Protein AF-A0A353PSN9-F1 (afdb_monomer_lite)

Structure (mmCIF, N/CA/C/O backbone):
data_AF-A0A353PSN9-F1
#
_entry.id   AF-A0A353PSN9-F1
#
loop_
_atom_site.group_PDB
_atom_site.id
_atom_site.type_symbol
_atom_site.label_atom_id
_atom_site.label_alt_id
_atom_site.label_comp_id
_atom_site.label_asym_id
_atom_site.label_entity_id
_atom_site.label_seq_id
_atom_site.pdbx_PDB_ins_code
_atom_site.Cartn_x
_atom_site.Cartn_y
_atom_site.Cartn_z
_atom_site.occupancy
_atom_site.B_iso_or_equiv
_atom_site.auth_seq_id
_atom_site.auth_comp_id
_atom_site.auth_asym_id
_atom_site.auth_atom_id
_atom_site.pdbx_PDB_model_num
ATOM 1 N N . MET A 1 1 ? -36.585 -2.586 24.812 1.00 48.44 1 MET A N 1
ATOM 2 C CA . MET A 1 1 ? -35.370 -3.194 25.402 1.00 48.44 1 MET A CA 1
ATOM 3 C C . MET A 1 1 ? -34.912 -4.425 24.618 1.00 48.44 1 MET A C 1
ATOM 5 O O . MET A 1 1 ? -33.812 -4.364 24.097 1.00 48.44 1 MET A O 1
ATOM 9 N N . ALA A 1 2 ? -35.755 -5.444 24.384 1.00 45.31 2 ALA A N 1
ATOM 10 C CA . ALA A 1 2 ? -35.370 -6.666 23.646 1.00 45.31 2 ALA A CA 1
ATOM 11 C C . ALA A 1 2 ? -34.758 -6.447 22.238 1.00 45.31 2 ALA A C 1
ATOM 13 O O . ALA A 1 2 ? -33.812 -7.129 21.868 1.00 45.31 2 ALA A O 1
ATOM 14 N N . LYS A 1 3 ? -35.242 -5.459 21.467 1.00 52.41 3 LYS A N 1
ATOM 15 C CA . LYS A 1 3 ? -34.710 -5.145 20.124 1.00 52.41 3 LYS A CA 1
ATOM 16 C C . LYS A 1 3 ? -33.308 -4.505 20.146 1.00 52.41 3 LYS A C 1
ATOM 18 O O . LYS A 1 3 ? -32.575 -4.653 19.182 1.00 52.41 3 LYS A O 1
ATOM 23 N N . LYS A 1 4 ? -32.949 -3.805 21.234 1.00 57.91 4 LYS A N 1
ATOM 24 C CA . LYS A 1 4 ? -31.636 -3.150 21.410 1.00 57.91 4 LYS A CA 1
ATOM 25 C C . LYS A 1 4 ? -30.592 -4.141 21.944 1.00 57.91 4 LYS A C 1
ATOM 27 O O . LYS A 1 4 ? -29.459 -4.121 21.500 1.00 57.91 4 LYS A O 1
ATOM 32 N N . THR A 1 5 ? -31.010 -5.060 22.820 1.00 60.03 5 THR A N 1
ATOM 33 C CA . THR A 1 5 ? -30.196 -6.197 23.288 1.00 60.03 5 THR A CA 1
ATOM 34 C C . THR A 1 5 ? -29.735 -7.086 22.134 1.00 60.03 5 THR A C 1
ATOM 36 O O . THR A 1 5 ? -28.539 -7.285 21.973 1.00 60.03 5 THR A O 1
ATOM 39 N N . LYS A 1 6 ? -30.661 -7.496 21.254 1.00 62.34 6 LYS A N 1
ATOM 40 C CA . LYS A 1 6 ? -30.331 -8.326 20.085 1.00 62.34 6 LYS A CA 1
ATOM 41 C C . LYS A 1 6 ? -29.325 -7.658 19.132 1.00 62.34 6 LYS A C 1
ATOM 43 O O . LYS A 1 6 ? -28.542 -8.344 18.495 1.00 62.34 6 LYS A O 1
ATOM 48 N N . LYS A 1 7 ? -29.337 -6.321 19.071 1.00 79.75 7 LYS A N 1
ATOM 49 C CA . LYS A 1 7 ? -28.410 -5.532 18.254 1.00 79.75 7 LYS A CA 1
ATOM 50 C C . LYS A 1 7 ? -27.001 -5.452 18.865 1.00 79.75 7 LYS A C 1
ATOM 52 O O . LYS A 1 7 ? -26.028 -5.460 18.130 1.00 79.75 7 LYS A O 1
ATOM 57 N N . ILE A 1 8 ? -26.879 -5.394 20.196 1.00 85.81 8 ILE A N 1
ATOM 58 C CA . ILE A 1 8 ? -25.568 -5.398 20.873 1.00 85.81 8 ILE A CA 1
ATOM 59 C C . ILE A 1 8 ? -24.860 -6.739 20.654 1.00 85.81 8 ILE A C 1
ATOM 61 O O . ILE A 1 8 ? -23.687 -6.744 20.309 1.00 85.81 8 ILE A O 1
ATOM 65 N N . GLU A 1 9 ? -25.567 -7.858 20.824 1.00 85.75 9 GLU A N 1
ATOM 66 C CA . GLU A 1 9 ? -25.000 -9.201 20.620 1.00 85.75 9 GLU A CA 1
ATOM 67 C C . GLU A 1 9 ? -24.483 -9.401 19.188 1.00 85.75 9 GLU A C 1
ATOM 69 O O . GLU A 1 9 ? -23.388 -9.919 18.998 1.00 85.75 9 GLU A O 1
ATOM 74 N N . GLU A 1 10 ? -25.245 -8.938 18.193 1.00 86.00 10 GLU A N 1
ATOM 75 C CA . GLU A 1 10 ? -24.879 -8.998 16.773 1.00 86.00 10 GLU A CA 1
ATOM 76 C C . GLU A 1 10 ? -23.599 -8.200 16.483 1.00 86.00 10 GLU A C 1
ATOM 78 O O . GLU A 1 10 ? -22.640 -8.748 15.946 1.00 86.00 10 GLU A O 1
ATOM 83 N N . VAL A 1 11 ? -23.531 -6.943 16.937 1.00 88.00 11 VAL A N 1
ATOM 84 C CA . VAL A 1 11 ? -22.350 -6.084 16.734 1.00 88.00 11 VAL A CA 1
ATOM 85 C C . VAL A 1 11 ? -21.113 -6.641 17.448 1.00 88.00 11 VAL A C 1
ATOM 87 O O . VAL A 1 11 ? -20.008 -6.549 16.922 1.00 88.00 11 VAL A O 1
ATOM 90 N N . VAL A 1 12 ? -21.273 -7.227 18.639 1.00 90.62 12 VAL A N 1
ATOM 91 C CA . VAL A 1 12 ? -20.159 -7.849 19.376 1.00 90.62 12 VAL A CA 1
ATOM 92 C C . VAL A 1 12 ? -19.640 -9.092 18.661 1.00 90.62 12 VAL A C 1
ATOM 94 O O . VAL A 1 12 ? -18.429 -9.289 18.607 1.00 90.62 12 VAL A O 1
ATOM 97 N N . TYR A 1 13 ? -20.532 -9.918 18.111 1.00 86.69 13 TYR A N 1
ATOM 98 C CA . TYR A 1 13 ? -20.139 -11.101 17.350 1.00 86.69 13 TYR A CA 1
ATOM 99 C C . TYR A 1 13 ? -19.356 -10.717 16.092 1.00 86.69 13 TYR A C 1
ATOM 101 O O . TYR A 1 13 ? -18.271 -11.244 15.871 1.00 86.69 13 TYR A O 1
ATOM 109 N N . GLU A 1 14 ? -19.857 -9.745 15.326 1.00 85.50 14 GLU A N 1
ATOM 110 C CA . GLU A 1 14 ? -19.157 -9.213 14.152 1.00 85.50 14 GLU A CA 1
ATOM 111 C C . GLU A 1 14 ? -17.794 -8.617 14.526 1.00 85.50 14 GLU A C 1
ATOM 113 O O . GLU A 1 14 ? -16.796 -8.898 13.871 1.00 85.50 14 GLU A O 1
ATOM 118 N N . LEU A 1 15 ? -17.718 -7.843 15.614 1.00 88.38 15 LEU A N 1
ATOM 119 C CA . LEU A 1 15 ? -16.454 -7.286 16.098 1.00 88.38 15 LEU A CA 1
ATOM 120 C C . LEU A 1 15 ? -15.456 -8.384 16.500 1.00 88.38 15 LEU A C 1
ATOM 122 O O . LEU A 1 15 ? -14.265 -8.263 16.223 1.00 88.38 15 LEU A O 1
ATOM 126 N N . SER A 1 16 ? -15.931 -9.450 17.147 1.00 88.75 16 SER A N 1
ATOM 127 C CA . SER A 1 16 ? -15.098 -10.595 17.518 1.00 88.75 16 SER A CA 1
ATOM 128 C C . SER A 1 16 ? -14.589 -11.356 16.294 1.00 88.75 16 SER A C 1
ATOM 130 O O . SER A 1 16 ? -13.447 -11.808 16.303 1.00 88.75 16 SER A O 1
ATOM 132 N N . ASP A 1 17 ? -15.422 -11.511 15.265 1.00 83.62 17 ASP A N 1
ATOM 133 C CA . ASP A 1 17 ? -15.061 -12.191 14.020 1.00 83.62 17 ASP A CA 1
ATOM 134 C C . ASP A 1 17 ? -14.025 -11.390 13.221 1.00 83.62 17 ASP A C 1
ATOM 136 O O . ASP A 1 17 ? -13.017 -11.944 12.783 1.00 83.62 17 ASP A O 1
ATOM 140 N N . LEU A 1 18 ? -14.210 -10.069 13.126 1.00 83.94 18 LEU A N 1
ATOM 141 C CA . LEU A 1 18 ? -13.243 -9.168 12.499 1.00 83.94 18 LEU A CA 1
ATOM 142 C C . LEU A 1 18 ? -11.884 -9.206 13.206 1.00 83.94 18 LEU A C 1
ATOM 144 O O . LEU A 1 18 ? -10.853 -9.282 12.549 1.00 83.94 18 LEU A O 1
ATOM 148 N N . LEU A 1 19 ? -11.867 -9.200 14.544 1.00 88.94 19 LEU A N 1
ATOM 149 C CA . LEU A 1 19 ? -10.624 -9.303 15.315 1.00 88.94 19 LEU A CA 1
ATOM 150 C C . LEU A 1 19 ? -9.917 -10.650 15.129 1.00 88.94 19 LEU A C 1
ATOM 152 O O . LEU A 1 19 ? -8.690 -10.694 15.160 1.00 88.94 19 LEU A O 1
ATOM 156 N N . LEU A 1 20 ? -10.667 -11.740 14.948 1.00 83.62 20 LEU A N 1
ATOM 157 C CA . LEU A 1 20 ? -10.104 -13.077 14.754 1.00 83.62 20 LEU A CA 1
ATOM 158 C C . LEU A 1 20 ? -9.356 -13.207 13.419 1.00 83.62 20 LEU A C 1
ATOM 160 O O . LEU A 1 20 ? -8.370 -13.938 13.345 1.00 83.62 20 LEU A O 1
ATOM 164 N N . HIS A 1 21 ? -9.824 -12.500 12.391 1.00 83.69 21 HIS A N 1
ATOM 165 C CA . HIS A 1 21 ? -9.252 -12.508 11.043 1.00 83.69 21 HIS A CA 1
ATOM 166 C C . HIS A 1 21 ? -8.348 -11.298 10.766 1.00 83.69 21 HIS A C 1
ATOM 168 O O . HIS A 1 21 ? -7.914 -11.108 9.634 1.00 83.69 21 HIS A O 1
ATOM 174 N N . PHE A 1 22 ? -8.079 -10.473 11.779 1.00 81.62 22 PHE A N 1
ATOM 175 C CA . PHE A 1 22 ? -7.274 -9.271 11.626 1.00 81.62 22 PHE A CA 1
ATOM 176 C C . PHE A 1 22 ? -5.781 -9.593 11.541 1.00 81.62 22 PHE A C 1
ATOM 178 O O . PHE A 1 22 ? -5.190 -10.102 12.499 1.00 81.62 22 PHE A O 1
ATOM 185 N N . ASP A 1 23 ? -5.162 -9.194 10.433 1.00 74.12 23 ASP A N 1
ATOM 186 C CA . ASP A 1 23 ? -3.717 -9.249 10.244 1.00 74.12 23 ASP A CA 1
ATOM 187 C C . ASP A 1 23 ? -3.061 -7.896 10.558 1.00 74.12 23 ASP A C 1
ATOM 189 O O . ASP A 1 23 ? -3.559 -6.821 10.217 1.00 74.12 23 ASP A O 1
ATOM 193 N N . SER A 1 24 ? -1.895 -7.933 11.208 1.00 73.00 24 SER A N 1
ATOM 194 C CA . SER A 1 24 ? -1.154 -6.714 11.551 1.00 73.00 24 SER A CA 1
ATOM 195 C C . SER A 1 24 ? -0.801 -5.909 10.293 1.00 73.00 24 SER A C 1
ATOM 197 O O . SER A 1 24 ? -0.186 -6.424 9.359 1.00 73.00 24 SER A O 1
ATOM 199 N N . GLY A 1 25 ? -1.181 -4.628 10.289 1.00 60.12 25 GLY A N 1
ATOM 200 C CA . GLY A 1 25 ? -1.000 -3.724 9.151 1.00 60.12 25 GLY A CA 1
ATOM 201 C C . GLY A 1 25 ? -2.197 -3.638 8.196 1.00 60.12 25 GLY A C 1
ATOM 202 O O . GLY A 1 25 ? -2.153 -2.817 7.279 1.00 60.12 25 GLY A O 1
ATOM 203 N N . ASP A 1 26 ? -3.268 -4.409 8.414 1.00 71.81 26 ASP A N 1
ATOM 204 C CA . ASP A 1 26 ? -4.513 -4.308 7.645 1.00 71.81 26 ASP A CA 1
ATOM 205 C C . ASP A 1 26 ? -5.343 -3.083 8.071 1.00 71.81 26 ASP A C 1
ATOM 207 O O . ASP A 1 26 ? -6.173 -3.129 8.976 1.00 71.81 26 ASP A O 1
ATOM 211 N N . LEU A 1 27 ? -5.130 -1.942 7.416 1.00 67.75 27 LEU A N 1
ATOM 212 C CA . LEU A 1 27 ? -5.852 -0.708 7.744 1.00 67.75 27 LEU A CA 1
ATOM 213 C C . LEU A 1 27 ? -7.346 -0.763 7.420 1.00 67.75 27 LEU A C 1
ATOM 215 O O . LEU A 1 27 ? -8.117 -0.018 8.028 1.00 67.75 27 LEU A O 1
ATOM 219 N N . ILE A 1 28 ? -7.761 -1.604 6.473 1.00 56.69 28 ILE A N 1
ATOM 220 C CA . ILE A 1 28 ? -9.170 -1.703 6.086 1.00 56.69 28 ILE A CA 1
ATOM 221 C C . ILE A 1 28 ? -9.898 -2.566 7.111 1.00 56.69 28 ILE A C 1
ATOM 223 O O . ILE A 1 28 ? -10.885 -2.103 7.679 1.00 56.69 28 ILE A O 1
ATOM 227 N N . GLY A 1 29 ? -9.340 -3.726 7.470 1.00 67.75 29 GLY A N 1
ATOM 228 C CA . GLY A 1 29 ? -9.829 -4.513 8.601 1.00 67.75 29 GLY A CA 1
ATOM 229 C C . GLY A 1 29 ? -9.862 -3.691 9.891 1.00 67.75 29 GLY A C 1
ATOM 230 O O . GLY A 1 29 ? -10.850 -3.719 10.624 1.00 67.75 29 GLY A O 1
ATOM 231 N N . LEU A 1 30 ? -8.851 -2.846 10.134 1.00 75.25 30 LEU A N 1
ATOM 232 C CA . LEU A 1 30 ? -8.848 -1.935 11.284 1.00 75.25 30 LEU A CA 1
ATOM 233 C C . LEU A 1 30 ? -9.963 -0.878 11.205 1.00 75.25 30 LEU A C 1
ATOM 235 O O . LEU A 1 30 ? -10.517 -0.476 12.231 1.00 75.25 30 LEU A O 1
ATOM 239 N N . THR A 1 31 ? -10.316 -0.439 9.995 1.00 65.44 31 THR A N 1
ATOM 240 C CA . THR A 1 31 ? -11.428 0.489 9.741 1.00 65.44 31 THR A CA 1
ATOM 241 C C . THR A 1 31 ? -12.769 -0.180 10.007 1.00 65.44 31 THR A C 1
ATOM 243 O O . THR A 1 31 ? -13.591 0.401 10.715 1.00 65.44 31 THR A O 1
ATOM 246 N N . ASP A 1 32 ? -12.971 -1.416 9.558 1.00 72.62 32 ASP A N 1
ATOM 247 C CA . ASP A 1 32 ? -14.187 -2.183 9.840 1.00 72.62 32 ASP A CA 1
ATOM 248 C C . ASP A 1 32 ? -14.347 -2.447 11.343 1.00 72.62 32 ASP A C 1
ATOM 250 O O . ASP A 1 32 ? -15.413 -2.203 11.922 1.00 72.62 32 ASP A O 1
ATOM 254 N N . ILE A 1 33 ? -13.256 -2.839 12.009 1.00 81.81 33 ILE A N 1
ATOM 255 C CA . ILE A 1 33 ? -13.192 -2.990 13.468 1.00 81.81 33 ILE A CA 1
ATOM 256 C C . ILE A 1 33 ? -13.545 -1.662 14.156 1.00 81.81 33 ILE A C 1
ATOM 258 O O . ILE A 1 33 ? -14.331 -1.646 15.107 1.00 81.81 33 ILE A O 1
ATOM 262 N N . SER A 1 34 ? -13.018 -0.535 13.668 1.00 80.62 34 SER A N 1
ATOM 263 C CA . SER A 1 34 ? -13.313 0.804 14.193 1.00 80.62 34 SER A CA 1
ATOM 264 C C . SER A 1 34 ? -14.788 1.171 14.051 1.00 80.62 34 SER A C 1
ATOM 266 O O . SER A 1 34 ? -15.417 1.588 15.027 1.00 80.62 34 SER A O 1
ATOM 268 N N . VAL A 1 35 ? -15.377 0.955 12.871 1.00 78.19 35 VAL A N 1
ATOM 269 C CA . VAL A 1 35 ? -16.801 1.208 12.612 1.00 78.19 35 VAL A CA 1
ATOM 270 C C . VAL A 1 35 ? -17.667 0.391 13.568 1.00 78.19 35 VAL A C 1
ATOM 272 O O . VAL A 1 35 ? -18.573 0.942 14.201 1.00 78.19 35 VAL A O 1
ATOM 275 N N . LYS A 1 36 ? -17.364 -0.901 13.742 1.00 86.38 36 LYS A N 1
ATOM 276 C CA . LYS A 1 36 ? -18.116 -1.778 14.649 1.00 86.38 36 LYS A CA 1
ATOM 277 C C . LYS A 1 36 ? -17.934 -1.406 16.114 1.00 86.38 36 LYS A C 1
ATOM 279 O O . LYS A 1 36 ? -18.916 -1.370 16.856 1.00 86.38 36 LYS A O 1
ATOM 284 N N . ALA A 1 37 ? -16.730 -1.034 16.537 1.00 86.44 37 ALA A N 1
ATOM 285 C CA . ALA A 1 37 ? -16.487 -0.553 17.894 1.00 86.44 37 ALA A CA 1
ATOM 286 C C . ALA A 1 37 ? -17.221 0.772 18.187 1.00 86.44 37 ALA A C 1
ATOM 288 O O . ALA A 1 37 ? -17.781 0.950 19.275 1.00 86.44 37 ALA A O 1
ATOM 289 N N . GLN A 1 38 ? -17.283 1.690 17.217 1.00 80.75 38 GLN A N 1
ATOM 290 C CA . GLN A 1 38 ? -18.054 2.932 17.329 1.00 80.75 38 GLN A CA 1
ATOM 291 C C . GLN A 1 38 ? -19.565 2.670 17.378 1.00 80.75 38 GLN A C 1
ATOM 293 O O . GLN A 1 38 ? -20.269 3.278 18.194 1.00 80.75 38 GLN A O 1
ATOM 298 N N . GLU A 1 39 ? -20.070 1.749 16.551 1.00 84.62 39 GLU A N 1
ATOM 299 C CA . GLU A 1 39 ? -21.467 1.310 16.602 1.00 84.62 39 GLU A CA 1
ATOM 300 C C . GLU A 1 39 ? -21.803 0.712 17.976 1.00 84.62 39 GLU A C 1
ATOM 302 O O . GLU A 1 39 ? -22.783 1.125 18.606 1.00 84.62 39 GLU A O 1
ATOM 307 N N . LEU A 1 40 ? -20.950 -0.182 18.484 1.00 87.44 40 LEU A N 1
ATOM 308 C CA . LEU A 1 40 ? -21.104 -0.796 19.800 1.00 87.44 40 LEU A CA 1
ATOM 309 C C . LEU A 1 40 ? -21.166 0.260 20.909 1.00 87.44 40 LEU A C 1
ATOM 311 O O . LEU A 1 40 ? -22.055 0.223 21.764 1.00 87.44 40 LEU A O 1
ATOM 315 N N . SER A 1 41 ? -20.257 1.236 20.867 1.00 84.44 41 SER A N 1
ATOM 316 C CA . SER A 1 41 ? -20.193 2.332 21.836 1.00 84.44 41 SER A CA 1
ATOM 317 C C . SER A 1 41 ? -21.485 3.144 21.895 1.00 84.44 41 SER A C 1
ATOM 319 O O . SER A 1 41 ? -22.012 3.398 22.986 1.00 84.44 41 SER A O 1
ATOM 321 N N . LYS A 1 42 ? -22.056 3.462 20.729 1.00 82.75 42 LYS A N 1
ATOM 322 C CA . LYS A 1 42 ? -23.329 4.180 20.603 1.00 82.75 42 LYS A CA 1
ATOM 323 C C . LYS A 1 42 ? -24.509 3.374 21.148 1.00 82.75 42 LYS A C 1
ATOM 325 O O . LYS A 1 42 ? -25.378 3.911 21.836 1.00 82.75 42 LYS A O 1
ATOM 330 N N . GLU A 1 43 ? -24.555 2.070 20.887 1.00 83.75 43 GLU A N 1
ATOM 331 C CA . GLU A 1 43 ? -25.624 1.212 21.416 1.00 83.75 43 GLU A CA 1
ATOM 332 C C . GLU A 1 43 ? -25.563 1.076 22.947 1.00 83.75 43 GLU A C 1
ATOM 334 O O . GLU A 1 43 ? -26.603 0.932 23.606 1.00 83.75 43 GLU A O 1
ATOM 339 N N . CYS A 1 44 ? -24.366 1.216 23.522 1.00 81.81 44 CYS A N 1
ATOM 340 C CA . CYS A 1 44 ? -24.112 1.157 24.961 1.00 81.81 44 CYS A CA 1
ATOM 341 C C . CYS A 1 44 ? -24.427 2.447 25.728 1.00 81.81 44 CYS A C 1
ATOM 343 O O . CYS A 1 44 ? -24.345 2.447 26.961 1.00 81.81 44 CYS A O 1
ATOM 345 N N . GLU A 1 45 ? -24.826 3.527 25.048 1.00 73.00 45 GLU A N 1
ATOM 346 C CA . GLU A 1 45 ? -25.236 4.774 25.698 1.00 73.00 45 GLU A CA 1
ATOM 347 C C . GLU A 1 45 ? -26.308 4.505 26.773 1.00 73.00 45 GLU A C 1
ATOM 349 O O . GLU A 1 45 ? -27.398 3.989 26.499 1.00 73.00 45 GLU A O 1
ATOM 354 N N . GLY A 1 46 ? -25.969 4.830 28.026 1.00 71.25 46 GLY A N 1
ATOM 355 C CA . GLY A 1 46 ? -26.820 4.614 29.202 1.00 71.25 46 GLY A CA 1
ATOM 356 C C . GLY A 1 46 ? -26.452 3.414 30.085 1.00 71.25 46 GLY A C 1
ATOM 357 O O . GLY A 1 46 ? -27.026 3.286 31.164 1.00 71.25 46 GLY A O 1
ATOM 358 N N . LYS A 1 47 ? -25.485 2.569 29.696 1.00 81.12 47 LYS A N 1
ATOM 359 C CA . LYS A 1 47 ? -24.948 1.474 30.528 1.00 81.12 47 LYS A CA 1
ATOM 360 C C . LYS A 1 47 ? -23.461 1.734 30.865 1.00 81.12 47 LYS A C 1
ATOM 362 O O . LYS A 1 47 ? -22.600 1.379 30.062 1.00 81.12 47 LYS A O 1
ATOM 367 N N . PRO A 1 48 ? -23.126 2.325 32.032 1.00 77.38 48 PRO A N 1
ATOM 368 C CA . PRO A 1 48 ? -21.794 2.890 32.299 1.00 77.38 48 PRO A CA 1
ATOM 369 C C . PRO A 1 48 ? -20.614 1.928 32.110 1.00 77.38 48 PRO A C 1
ATOM 371 O O . PRO A 1 48 ? -19.630 2.294 31.477 1.00 77.38 48 PRO A O 1
ATOM 374 N N . ILE A 1 49 ? -20.724 0.694 32.618 1.00 80.19 49 ILE A N 1
ATOM 375 C CA . ILE A 1 49 ? -19.628 -0.288 32.585 1.00 80.19 49 ILE A CA 1
ATOM 376 C C . ILE A 1 49 ? -19.299 -0.683 31.143 1.00 80.19 49 ILE A C 1
ATOM 378 O O . ILE A 1 49 ? -18.170 -0.500 30.698 1.00 80.19 49 ILE A O 1
ATOM 382 N N . ILE A 1 50 ? -20.285 -1.175 30.391 1.00 85.56 50 ILE A N 1
ATOM 383 C CA . ILE A 1 50 ? -20.047 -1.640 29.019 1.00 85.56 50 ILE A CA 1
ATOM 384 C C . ILE A 1 50 ? -19.772 -0.486 28.050 1.00 85.56 50 ILE A C 1
ATOM 386 O O . ILE A 1 50 ? -18.995 -0.653 27.117 1.00 85.56 50 ILE A O 1
ATOM 390 N N . HIS A 1 51 ? -20.322 0.707 28.309 1.00 83.94 51 HIS A N 1
ATOM 391 C CA . HIS A 1 51 ? -19.988 1.898 27.535 1.00 83.94 51 HIS A CA 1
ATOM 392 C C . HIS A 1 51 ? -18.510 2.269 27.709 1.00 83.94 51 HIS A C 1
ATOM 394 O O . HIS A 1 51 ? -17.811 2.489 26.724 1.00 83.94 51 HIS A O 1
ATOM 400 N N . CYS A 1 52 ? -17.994 2.229 28.940 1.00 80.88 52 CYS A N 1
ATOM 401 C CA . CYS A 1 52 ? -16.578 2.473 29.200 1.00 80.88 52 CYS A CA 1
ATOM 402 C C . CYS A 1 52 ? -15.668 1.455 28.488 1.00 80.88 52 CYS A C 1
ATOM 404 O O . CYS A 1 52 ? -14.668 1.845 27.884 1.00 80.88 52 CYS A O 1
ATOM 406 N N . ILE A 1 53 ? -16.039 0.169 28.490 1.00 85.56 53 ILE A N 1
ATOM 407 C CA . ILE A 1 53 ? -15.295 -0.873 27.763 1.00 85.56 53 ILE A CA 1
ATOM 408 C C . ILE A 1 53 ? -15.306 -0.588 26.259 1.00 85.56 53 ILE A C 1
ATOM 410 O O . ILE A 1 53 ? -14.245 -0.526 25.646 1.00 85.56 53 ILE A O 1
ATOM 414 N N . SER A 1 54 ? -16.483 -0.335 25.676 1.00 89.00 54 SER A N 1
ATOM 415 C CA . SER A 1 54 ? -16.613 -0.048 24.241 1.00 89.00 54 SER A CA 1
ATOM 416 C C . SER A 1 54 ? -15.838 1.197 23.806 1.00 89.00 54 SER A C 1
ATOM 418 O O . SER A 1 54 ? -15.199 1.191 22.762 1.00 89.00 54 SER A O 1
ATOM 420 N N . GLN A 1 55 ? -15.809 2.250 24.625 1.00 83.50 55 GLN A N 1
ATOM 421 C CA . GLN A 1 55 ? -15.008 3.430 24.321 1.00 83.50 55 GLN A CA 1
ATOM 422 C C . GLN A 1 55 ? -13.506 3.171 24.465 1.00 83.50 55 GLN A C 1
ATOM 424 O O . GLN A 1 55 ? -12.714 3.710 23.699 1.00 83.50 55 GLN A O 1
ATOM 429 N N . SER A 1 56 ? -13.101 2.333 25.418 1.00 85.56 56 SER A N 1
ATOM 430 C CA . SER A 1 56 ? -11.697 1.936 25.554 1.00 85.56 56 SER A CA 1
ATOM 431 C C . SER A 1 56 ? -11.238 1.082 24.371 1.00 85.56 56 SER A C 1
ATOM 433 O O . SER A 1 56 ? -10.108 1.244 23.924 1.00 85.56 56 SER A O 1
ATOM 435 N N . LEU A 1 57 ? -12.119 0.235 23.822 1.00 89.12 57 LEU A N 1
ATOM 436 C CA . LEU A 1 57 ? -11.875 -0.472 22.561 1.00 89.12 57 LEU A CA 1
ATOM 437 C C . LEU A 1 57 ? -11.668 0.515 21.408 1.00 89.12 57 LEU A C 1
ATOM 439 O O . LEU A 1 57 ? -10.671 0.405 20.706 1.00 89.12 57 LEU A O 1
ATOM 443 N N . VAL A 1 58 ? -12.545 1.515 21.259 1.00 84.19 58 VAL A N 1
ATOM 444 C CA . VAL A 1 58 ? -12.392 2.568 20.237 1.00 84.19 58 VAL A CA 1
ATOM 445 C C . VAL A 1 58 ? -11.034 3.270 20.362 1.00 84.19 58 VAL A C 1
ATOM 447 O O . VAL A 1 58 ? -10.303 3.363 19.382 1.00 84.19 58 VAL A O 1
ATOM 450 N N . LEU A 1 59 ? -10.636 3.671 21.573 1.00 81.94 59 LEU A N 1
ATOM 451 C CA . LEU A 1 59 ? -9.329 4.297 21.811 1.00 81.94 59 LEU A CA 1
ATOM 452 C C . LEU A 1 59 ? -8.147 3.368 21.494 1.00 81.94 59 LEU A C 1
ATOM 454 O O . LEU A 1 59 ? -7.110 3.827 21.020 1.00 81.94 59 LEU A O 1
ATOM 458 N N . LEU A 1 60 ? -8.266 2.073 21.791 1.00 85.00 60 LEU A N 1
ATOM 459 C CA . LEU A 1 60 ? -7.235 1.087 21.468 1.00 85.00 60 LEU A CA 1
ATOM 460 C C . LEU A 1 60 ? -7.066 0.942 19.951 1.00 85.00 60 LEU A C 1
ATOM 462 O O . LEU A 1 60 ? -5.939 0.922 19.468 1.00 85.00 60 LEU A O 1
ATOM 466 N N . ILE A 1 61 ? -8.175 0.892 19.214 1.00 84.62 61 ILE A N 1
ATOM 467 C CA . ILE A 1 61 ? -8.190 0.812 17.748 1.00 84.62 61 ILE A CA 1
ATOM 468 C C . ILE A 1 61 ? -7.574 2.076 17.137 1.00 84.62 61 ILE A C 1
ATOM 470 O O . ILE A 1 61 ? -6.737 1.998 16.245 1.00 84.62 61 ILE A O 1
ATOM 474 N N . GLU A 1 62 ? -7.909 3.253 17.665 1.00 77.50 62 GLU A N 1
ATOM 475 C CA . GLU A 1 62 ? -7.297 4.523 17.251 1.00 77.50 62 GLU A CA 1
ATOM 476 C C . GLU A 1 62 ? -5.786 4.569 17.492 1.00 77.50 62 GLU A C 1
ATOM 478 O O . GLU A 1 62 ? -5.046 5.163 16.707 1.00 77.50 62 GLU A O 1
ATOM 483 N N . LYS A 1 63 ? -5.308 3.955 18.578 1.00 78.81 63 LYS A N 1
ATOM 484 C CA . LYS A 1 63 ? -3.869 3.817 18.819 1.00 78.81 63 LYS A CA 1
ATOM 485 C C . LYS A 1 63 ? -3.215 2.902 17.794 1.00 78.81 63 LYS A C 1
ATOM 487 O O . LYS A 1 63 ? -2.154 3.270 17.302 1.00 78.81 63 LYS A O 1
ATOM 492 N N . GLU A 1 64 ? -3.865 1.801 17.427 1.00 83.56 64 GLU A N 1
ATOM 493 C CA . GLU A 1 64 ? -3.369 0.891 16.387 1.00 83.56 64 GLU A CA 1
ATOM 494 C C . GLU A 1 64 ? -3.253 1.588 15.019 1.00 83.56 64 GLU A C 1
ATOM 496 O O . GLU A 1 64 ? -2.283 1.384 14.292 1.00 83.56 64 GLU A O 1
ATOM 501 N N . PHE A 1 65 ? -4.169 2.513 14.696 1.00 71.44 65 PHE A N 1
ATOM 502 C CA . PHE A 1 65 ? -4.051 3.351 13.492 1.00 71.44 65 PHE A CA 1
ATOM 503 C C . PHE A 1 65 ? -2.790 4.224 13.495 1.00 71.44 65 PHE A C 1
ATOM 505 O O . PHE A 1 65 ? -2.235 4.543 12.434 1.00 71.44 65 PHE A O 1
ATOM 512 N N . LYS A 1 66 ? -2.338 4.652 14.677 1.00 68.44 66 LYS A N 1
ATOM 513 C CA . LYS A 1 66 ? -1.170 5.525 14.839 1.00 68.44 66 LYS A CA 1
ATOM 514 C C . LYS A 1 66 ? 0.116 4.709 14.822 1.00 68.44 66 LYS A C 1
ATOM 516 O O . LYS A 1 66 ? 0.997 5.011 14.012 1.00 68.44 66 LYS A O 1
ATOM 521 N N . GLU A 1 67 ? 0.179 3.665 15.637 1.00 70.19 67 GLU A N 1
ATOM 522 C CA . GLU A 1 67 ? 1.349 2.820 15.861 1.00 70.19 67 GLU A CA 1
ATOM 523 C C . GLU A 1 67 ? 0.922 1.354 15.869 1.00 70.19 67 GLU A C 1
ATOM 525 O O . GLU A 1 67 ? 0.064 0.973 16.661 1.00 70.19 67 GLU A O 1
ATOM 530 N N . SER A 1 68 ? 1.536 0.535 15.010 1.00 70.69 68 SER A N 1
ATOM 531 C CA . SER A 1 68 ? 1.228 -0.894 14.988 1.00 70.69 68 SER A CA 1
ATOM 532 C C . SER A 1 68 ? 1.694 -1.569 16.274 1.00 70.69 68 SER A C 1
ATOM 534 O O . SER A 1 68 ? 2.857 -1.437 16.668 1.00 70.69 68 SER A O 1
ATOM 536 N N . ASN A 1 69 ? 0.797 -2.311 16.913 1.00 74.69 69 ASN A N 1
ATOM 537 C CA . ASN A 1 69 ? 1.068 -3.049 18.132 1.00 74.69 69 ASN A CA 1
ATOM 538 C C . ASN A 1 69 ? 0.842 -4.546 17.902 1.00 74.69 69 ASN A C 1
ATOM 540 O O . ASN A 1 69 ? -0.278 -5.001 17.673 1.00 74.69 69 ASN A O 1
ATOM 544 N N . SER A 1 70 ? 1.903 -5.341 18.048 1.00 76.56 70 SER A N 1
ATOM 545 C CA . SER A 1 70 ? 1.838 -6.802 17.896 1.00 76.56 70 SER A CA 1
ATOM 546 C C . SER A 1 70 ? 0.878 -7.479 18.882 1.00 76.56 70 SER A C 1
ATOM 548 O O . SER A 1 70 ? 0.395 -8.577 18.620 1.00 76.56 70 SER A O 1
ATOM 550 N N . ASP A 1 71 ? 0.558 -6.820 19.997 1.00 83.25 71 ASP A N 1
ATOM 551 C CA . ASP A 1 71 ? -0.397 -7.296 20.994 1.00 83.25 71 ASP A CA 1
ATOM 552 C C . ASP A 1 71 ? -1.839 -6.805 20.760 1.00 83.25 71 ASP A C 1
ATOM 554 O O . ASP A 1 71 ? -2.724 -7.149 21.550 1.00 83.25 71 ASP A O 1
ATOM 558 N N . PHE A 1 72 ? -2.113 -6.019 19.711 1.00 88.00 72 PHE A N 1
ATOM 559 C CA . PHE A 1 72 ? -3.420 -5.393 19.477 1.00 88.00 72 PHE A CA 1
ATOM 560 C C . PHE A 1 72 ? -4.580 -6.385 19.535 1.00 88.00 72 PHE A C 1
ATOM 562 O O . PHE A 1 72 ? -5.471 -6.224 20.370 1.00 88.00 72 PHE A O 1
ATOM 569 N N . VAL A 1 73 ? -4.536 -7.444 18.718 1.00 88.25 73 VAL A N 1
ATOM 570 C CA . VAL A 1 73 ? -5.605 -8.455 18.642 1.00 88.25 73 VAL A CA 1
ATOM 571 C C . VAL A 1 73 ? -5.863 -9.071 20.011 1.00 88.25 73 VAL A C 1
ATOM 573 O O . VAL A 1 73 ? -7.010 -9.201 20.438 1.00 88.25 73 VAL A O 1
ATOM 576 N N . ARG A 1 74 ? -4.797 -9.388 20.753 1.00 88.38 74 ARG A N 1
ATOM 577 C CA . ARG A 1 74 ? -4.883 -9.967 22.097 1.00 88.38 74 ARG A CA 1
ATOM 578 C C . ARG A 1 74 ? -5.539 -9.000 23.085 1.00 88.38 74 ARG A C 1
ATOM 580 O O . ARG A 1 74 ? -6.416 -9.404 23.853 1.00 88.38 74 ARG A O 1
ATOM 587 N N . ILE A 1 75 ? -5.119 -7.733 23.090 1.00 88.88 75 ILE A N 1
ATOM 588 C CA . ILE A 1 75 ? -5.638 -6.706 24.008 1.00 88.88 75 ILE A CA 1
ATOM 589 C C . ILE A 1 75 ? -7.096 -6.368 23.669 1.00 88.88 75 ILE A C 1
ATOM 591 O O . ILE A 1 75 ? -7.916 -6.265 24.585 1.00 88.88 75 ILE A O 1
ATOM 595 N N . ALA A 1 76 ? -7.425 -6.234 22.383 1.00 92.06 76 ALA A N 1
ATOM 596 C CA . ALA A 1 76 ? -8.768 -5.944 21.896 1.00 92.06 76 ALA A CA 1
ATOM 597 C C . ALA A 1 76 ? -9.732 -7.102 22.187 1.00 92.06 76 ALA A C 1
ATOM 599 O O . ALA A 1 76 ? -10.785 -6.872 22.778 1.00 92.06 76 ALA A O 1
ATOM 600 N N . SER A 1 77 ? -9.332 -8.346 21.900 1.00 90.88 77 SER A N 1
ATOM 601 C CA . SER A 1 77 ? -10.127 -9.546 22.214 1.00 90.88 77 SER A CA 1
ATOM 602 C C . SER A 1 77 ? -10.407 -9.661 23.713 1.00 90.88 77 SER A C 1
ATOM 604 O O . SER A 1 77 ? -11.542 -9.892 24.115 1.00 90.88 77 SER A O 1
ATOM 606 N N . THR A 1 78 ? -9.413 -9.364 24.560 1.00 89.44 78 THR A N 1
ATOM 607 C CA . THR A 1 78 ? -9.610 -9.307 26.021 1.00 89.44 78 THR A CA 1
ATOM 608 C C . THR A 1 78 ? -10.678 -8.274 26.414 1.00 89.44 78 THR A C 1
ATOM 610 O O . THR A 1 78 ? -11.471 -8.502 27.328 1.00 89.44 78 THR A O 1
ATOM 613 N N . GLY A 1 79 ? -10.712 -7.124 25.734 1.00 90.88 79 GLY A N 1
ATOM 614 C CA . GLY A 1 79 ? -11.744 -6.109 25.939 1.00 90.88 79 GLY A CA 1
ATOM 615 C C . GLY A 1 79 ? -13.134 -6.571 25.511 1.00 90.88 79 GLY A C 1
ATOM 616 O O . GLY A 1 79 ? -14.106 -6.301 26.216 1.00 90.88 79 GLY A O 1
ATOM 617 N N . VAL A 1 80 ? -13.229 -7.296 24.394 1.00 91.69 80 VAL A N 1
ATOM 618 C CA . VAL A 1 80 ? -14.478 -7.910 23.918 1.00 91.69 80 VAL A CA 1
ATOM 619 C C . VAL A 1 80 ? -14.983 -8.963 24.908 1.00 91.69 80 VAL A C 1
ATOM 621 O O . VAL A 1 80 ? -16.154 -8.919 25.281 1.00 91.69 80 VAL A O 1
ATOM 624 N N . ASP A 1 81 ? -14.111 -9.822 25.440 1.00 85.38 81 ASP A N 1
ATOM 625 C CA . ASP A 1 81 ? -14.476 -10.799 26.475 1.00 85.38 81 ASP A CA 1
ATOM 626 C C . ASP A 1 81 ? -15.050 -10.110 27.722 1.00 85.38 81 ASP A C 1
ATOM 628 O O . ASP A 1 81 ? -16.113 -10.473 28.232 1.00 85.38 81 ASP A O 1
ATOM 632 N N . TYR A 1 82 ? -14.383 -9.053 28.198 1.00 89.19 82 TYR A N 1
ATOM 633 C CA . TYR A 1 82 ? -14.879 -8.258 29.321 1.00 89.19 82 TYR A CA 1
ATOM 634 C C . TYR A 1 82 ? -16.209 -7.574 29.026 1.00 89.19 82 TYR A C 1
ATOM 636 O O . TYR A 1 82 ? -17.052 -7.463 29.923 1.00 89.19 82 TYR A O 1
ATOM 644 N N . PHE A 1 83 ? -16.411 -7.120 27.790 1.00 91.56 83 PHE A N 1
ATOM 645 C CA . PHE A 1 83 ? -17.678 -6.557 27.355 1.00 91.56 83 PHE A CA 1
ATOM 646 C C . PHE A 1 83 ? -18.799 -7.598 27.447 1.00 91.56 83 PHE A C 1
ATOM 648 O O . PHE A 1 83 ? -19.841 -7.305 28.038 1.00 91.56 83 PHE A O 1
ATOM 655 N N . ILE A 1 84 ? -18.578 -8.802 26.906 1.00 86.31 84 ILE A N 1
ATOM 656 C CA . ILE A 1 84 ? -19.547 -9.906 26.917 1.00 86.31 84 ILE A CA 1
ATOM 657 C C . ILE A 1 84 ? -19.917 -10.256 28.358 1.00 86.31 84 ILE A C 1
ATOM 659 O O . ILE A 1 84 ? -21.091 -10.182 28.724 1.00 86.31 84 ILE A O 1
ATOM 663 N N . GLU A 1 85 ? -18.921 -10.524 29.211 1.00 85.00 85 GLU A N 1
ATOM 664 C CA . GLU A 1 85 ? -19.156 -10.878 30.615 1.00 85.00 85 GLU A CA 1
ATOM 665 C C . GLU A 1 85 ? -19.958 -9.801 31.367 1.00 85.00 85 GLU A C 1
ATOM 667 O O . GLU A 1 85 ? -20.841 -10.109 32.177 1.00 85.00 85 GLU A O 1
ATOM 672 N N . ALA A 1 86 ? -19.643 -8.523 31.131 1.00 85.50 86 ALA A N 1
ATOM 673 C CA . ALA A 1 86 ? -20.337 -7.409 31.764 1.00 85.50 86 ALA A CA 1
ATOM 674 C C . ALA A 1 86 ? -21.765 -7.236 31.223 1.00 85.50 86 ALA A C 1
ATOM 676 O O . ALA A 1 86 ? -22.681 -6.969 32.009 1.00 85.50 86 ALA A O 1
ATOM 677 N N . ASN A 1 87 ? -21.986 -7.407 29.915 1.00 88.19 87 ASN A N 1
ATOM 678 C CA . ASN A 1 87 ? -23.321 -7.304 29.329 1.00 88.19 87 ASN A CA 1
ATOM 679 C C . ASN A 1 87 ? -24.235 -8.441 29.812 1.00 88.19 87 ASN A C 1
ATOM 681 O O . ASN A 1 87 ? -25.355 -8.162 30.238 1.00 88.19 87 ASN A O 1
ATOM 685 N N . GLU A 1 88 ? -23.745 -9.684 29.860 1.00 85.88 88 GLU A N 1
ATOM 686 C CA . GLU A 1 88 ? -24.499 -10.834 30.382 1.00 85.88 88 GLU A CA 1
ATOM 687 C C . GLU A 1 88 ? -24.963 -10.615 31.829 1.00 85.88 88 GLU A C 1
ATOM 689 O O . GLU A 1 88 ? -26.109 -10.903 32.183 1.00 85.88 88 GLU A O 1
ATOM 694 N N . ALA A 1 89 ? -24.096 -10.069 32.686 1.00 82.12 89 ALA A N 1
ATOM 695 C CA . ALA A 1 89 ? -24.452 -9.783 34.073 1.00 82.12 89 ALA A CA 1
ATOM 696 C C . ALA A 1 89 ? -25.521 -8.687 34.194 1.00 82.12 89 ALA A C 1
ATOM 698 O O . ALA A 1 89 ? -26.457 -8.828 34.989 1.00 82.12 89 ALA A O 1
ATOM 699 N N . ILE A 1 90 ? -25.412 -7.624 33.385 1.00 82.12 90 ILE A N 1
ATOM 700 C CA . ILE A 1 90 ? -26.410 -6.546 33.313 1.00 82.12 90 ILE A CA 1
ATOM 701 C C . ILE A 1 90 ? -27.766 -7.108 32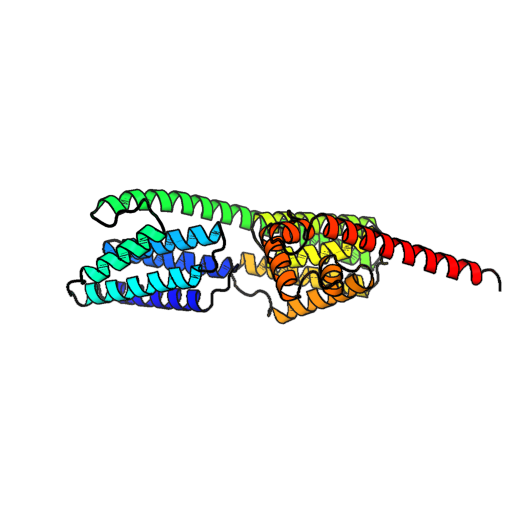.868 1.00 82.12 90 ILE A C 1
ATOM 703 O O . ILE A 1 90 ? -28.797 -6.773 33.456 1.00 82.12 90 ILE A O 1
ATOM 707 N N . GLU A 1 91 ? -27.784 -7.979 31.861 1.00 82.81 91 GLU A N 1
ATOM 708 C CA . GLU A 1 91 ? -29.013 -8.571 31.328 1.00 82.81 91 GLU A CA 1
ATOM 709 C C . GLU A 1 91 ? -29.650 -9.575 32.284 1.00 82.81 91 GLU A C 1
ATOM 711 O O . GLU A 1 91 ? -30.867 -9.558 32.488 1.00 82.81 91 GLU A O 1
ATOM 716 N N . ALA A 1 92 ? -28.826 -10.369 32.967 1.00 82.94 92 ALA A N 1
ATOM 717 C CA . ALA A 1 92 ? -29.265 -11.262 34.029 1.00 82.94 92 ALA A CA 1
ATOM 718 C C . ALA A 1 92 ? -29.683 -10.523 35.315 1.00 82.94 92 ALA A C 1
ATOM 720 O O . ALA A 1 92 ? -30.130 -11.174 36.262 1.00 82.94 92 ALA A O 1
ATOM 721 N N . LYS A 1 93 ? -29.532 -9.187 35.375 1.00 83.06 93 LYS A N 1
ATOM 722 C CA . LYS A 1 93 ? -29.731 -8.350 36.575 1.00 83.06 93 LYS A CA 1
ATOM 723 C C . LYS A 1 93 ? -28.962 -8.879 37.791 1.00 83.06 93 LYS A C 1
ATOM 725 O O . LYS A 1 93 ? -29.444 -8.806 38.922 1.00 83.06 93 LYS A O 1
ATOM 730 N N . LYS A 1 94 ? -27.784 -9.452 37.547 1.00 77.94 94 LYS A N 1
ATOM 731 C CA . LYS A 1 94 ? -26.896 -9.981 38.580 1.00 77.94 94 LYS A CA 1
ATOM 732 C C . LYS A 1 94 ? -25.909 -8.906 39.000 1.00 77.94 94 LYS A C 1
ATOM 734 O O . LYS A 1 94 ? -25.489 -8.073 38.200 1.00 77.94 94 LYS A O 1
ATOM 739 N N . GLU A 1 95 ? -25.515 -8.952 40.263 1.00 73.19 95 GLU A N 1
ATOM 740 C CA . GLU A 1 95 ? -24.436 -8.108 40.749 1.00 73.19 95 GLU A CA 1
ATOM 741 C C . GLU A 1 95 ? -23.117 -8.542 40.098 1.00 73.19 95 GLU A C 1
ATOM 743 O O . GLU A 1 95 ? -22.765 -9.725 40.098 1.00 73.19 95 GLU A O 1
ATOM 748 N N . PHE A 1 96 ? -22.406 -7.592 39.491 1.00 74.31 96 PHE A N 1
ATOM 749 C CA . PHE A 1 96 ? -21.128 -7.874 38.848 1.00 74.31 96 PHE A CA 1
ATOM 750 C C . PHE A 1 96 ? -20.022 -7.944 39.918 1.00 74.31 96 PHE A C 1
ATOM 752 O O . PHE A 1 96 ? -19.849 -6.960 40.643 1.00 74.31 96 PHE A O 1
ATOM 759 N N . PRO A 1 97 ? -19.274 -9.058 40.049 1.00 74.25 97 PRO A N 1
ATOM 760 C CA . PRO A 1 97 ? -18.297 -9.229 41.124 1.00 74.25 97 PRO A CA 1
ATOM 761 C C . PRO A 1 97 ? -17.196 -8.159 41.124 1.00 74.25 97 PRO A C 1
ATOM 763 O O . PRO A 1 97 ? -16.641 -7.831 40.074 1.00 74.25 97 PRO A O 1
ATOM 766 N N . ASP A 1 98 ? -16.803 -7.672 42.302 1.00 71.88 98 ASP A N 1
ATOM 767 C CA . ASP A 1 98 ? -15.823 -6.578 42.423 1.00 71.88 98 ASP A CA 1
ATOM 768 C C . ASP A 1 98 ? -14.439 -6.927 41.865 1.00 71.88 98 ASP A C 1
ATOM 770 O O . ASP A 1 98 ? -13.768 -6.082 41.274 1.00 71.88 98 ASP A O 1
ATOM 774 N N . TRP A 1 99 ? -14.022 -8.191 41.963 1.00 74.12 99 TRP A N 1
ATOM 775 C CA . TRP A 1 99 ? -12.766 -8.642 41.361 1.00 74.12 99 TRP A CA 1
ATOM 776 C C . TRP A 1 99 ? -12.801 -8.590 39.823 1.00 74.12 99 TRP A C 1
ATOM 778 O O . TRP A 1 99 ? -11.769 -8.337 39.203 1.00 74.12 99 TRP A O 1
ATOM 788 N N . LYS A 1 100 ? -13.977 -8.771 39.199 1.00 77.25 100 LYS A N 1
ATOM 789 C CA . LYS A 1 100 ? -14.149 -8.588 37.750 1.00 77.25 100 LYS A CA 1
ATOM 790 C C . LYS A 1 100 ? -14.136 -7.108 37.380 1.00 77.25 100 LYS A C 1
ATOM 792 O O . LYS A 1 100 ? -13.445 -6.738 36.437 1.00 77.25 100 LYS A O 1
ATOM 797 N N . LYS A 1 101 ? -14.811 -6.248 38.158 1.00 78.00 101 LYS A N 1
ATOM 798 C CA . LYS A 1 101 ? -14.732 -4.781 37.986 1.00 78.00 101 LYS A CA 1
ATOM 799 C C . LYS A 1 101 ? -13.283 -4.297 38.024 1.00 78.00 101 LYS A C 1
ATOM 801 O O . LYS A 1 101 ? -12.895 -3.486 37.193 1.00 78.00 101 LYS A O 1
ATOM 806 N N . LYS A 1 102 ? -12.478 -4.837 38.946 1.00 78.38 102 LYS A N 1
ATOM 807 C CA . LYS A 1 102 ? -11.051 -4.518 39.059 1.00 78.38 102 LYS A CA 1
ATOM 808 C C . LYS A 1 102 ? -10.262 -4.897 37.801 1.00 78.38 102 LYS A C 1
ATOM 810 O O . LYS A 1 102 ? -9.525 -4.065 37.299 1.00 78.38 102 LYS A O 1
ATOM 815 N N . ARG A 1 103 ? -10.466 -6.096 37.240 1.00 82.88 103 ARG A N 1
ATOM 816 C CA . ARG A 1 103 ? -9.803 -6.509 35.983 1.00 82.88 103 ARG A CA 1
ATOM 817 C C . ARG A 1 103 ? -10.139 -5.592 34.808 1.00 82.88 103 ARG A C 1
ATOM 819 O O . ARG A 1 103 ? -9.254 -5.258 34.027 1.00 82.88 103 ARG A O 1
ATOM 826 N N . ILE A 1 104 ? -11.401 -5.179 34.701 1.00 83.00 104 ILE A N 1
ATOM 827 C CA . ILE A 1 104 ? -11.840 -4.217 33.682 1.00 83.00 104 ILE A CA 1
ATOM 828 C C . ILE A 1 104 ? -11.165 -2.864 33.916 1.00 83.00 104 ILE A C 1
ATOM 830 O O . ILE A 1 104 ? -10.662 -2.262 32.972 1.00 83.00 104 ILE A O 1
ATOM 834 N N . ALA A 1 105 ? -11.099 -2.413 35.173 1.00 79.31 105 ALA A N 1
ATOM 835 C CA . ALA A 1 105 ? -10.417 -1.179 35.543 1.00 79.31 105 ALA A CA 1
ATOM 836 C C . ALA A 1 105 ? -8.931 -1.186 35.161 1.00 79.31 105 ALA A C 1
ATOM 838 O O . ALA A 1 105 ? -8.459 -0.238 34.535 1.00 79.31 105 ALA A O 1
ATOM 839 N N . ASP A 1 106 ? -8.226 -2.270 35.479 1.00 79.75 106 ASP A N 1
ATOM 840 C CA . ASP A 1 106 ? -6.810 -2.448 35.160 1.00 79.75 106 ASP A CA 1
ATOM 841 C C . ASP A 1 106 ? -6.582 -2.467 33.634 1.00 79.75 106 ASP A C 1
ATOM 843 O O . ASP A 1 106 ? -5.658 -1.829 33.128 1.00 79.75 106 ASP A O 1
ATOM 847 N N . TRP A 1 107 ? -7.461 -3.136 32.876 1.00 88.94 107 TRP A N 1
ATOM 848 C CA . TRP A 1 107 ? -7.390 -3.179 31.410 1.00 88.94 107 TRP A CA 1
ATOM 849 C C . TRP A 1 107 ? -7.631 -1.807 30.772 1.00 88.94 107 TRP A C 1
ATOM 851 O O . TRP A 1 107 ? -6.824 -1.364 29.956 1.00 88.94 107 TRP A O 1
ATOM 861 N N . VAL A 1 108 ? -8.664 -1.072 31.189 1.00 83.31 108 VAL A N 1
ATOM 862 C CA . VAL A 1 108 ? -8.913 0.286 30.676 1.00 83.31 108 VAL A CA 1
ATOM 863 C C . VAL A 1 108 ? -7.766 1.234 31.018 1.00 83.31 108 VAL A C 1
ATOM 865 O O . VAL A 1 108 ? -7.354 2.013 30.162 1.00 83.31 108 VAL A O 1
ATOM 868 N N . GLN A 1 109 ? -7.199 1.151 32.226 1.00 81.50 109 GLN A N 1
ATOM 869 C CA . GLN A 1 109 ? -6.038 1.966 32.605 1.00 81.50 109 GLN A CA 1
ATOM 870 C C . GLN A 1 109 ? -4.792 1.637 31.779 1.00 81.50 109 GLN A C 1
ATOM 872 O O . GLN A 1 109 ? -4.009 2.540 31.487 1.00 81.50 109 GLN A O 1
ATOM 877 N N . SER A 1 110 ? -4.620 0.377 31.362 1.00 81.75 110 SER A N 1
ATOM 878 C CA . SER A 1 110 ? -3.527 -0.006 30.460 1.00 81.75 110 SER A CA 1
ATOM 879 C C . SER A 1 110 ? -3.648 0.656 29.081 1.00 81.75 110 SER A C 1
ATOM 881 O O . SER A 1 110 ? -2.639 1.006 28.472 1.00 81.75 110 SER A O 1
ATOM 883 N N . ILE A 1 111 ? -4.879 0.901 28.618 1.00 81.94 111 ILE A N 1
ATOM 884 C CA . ILE A 1 111 ? -5.154 1.569 27.341 1.00 81.94 111 ILE A CA 1
ATOM 885 C C . ILE A 1 111 ? -5.084 3.082 27.506 1.00 81.94 111 ILE A C 1
ATOM 887 O O . ILE A 1 111 ? -4.476 3.764 26.684 1.00 81.94 111 ILE A O 1
ATOM 891 N N . ASN A 1 112 ? -5.676 3.633 28.560 1.00 70.94 112 ASN A N 1
ATOM 892 C CA . ASN A 1 112 ? -5.633 5.057 28.843 1.00 70.94 112 ASN A CA 1
ATOM 893 C C . ASN A 1 112 ? -5.416 5.317 30.345 1.00 70.94 112 ASN A C 1
ATOM 895 O O . ASN A 1 112 ? -6.380 5.326 31.116 1.00 70.94 112 ASN A O 1
ATOM 899 N N . PRO A 1 113 ? -4.175 5.645 30.755 1.00 67.06 113 PRO A N 1
ATOM 900 C CA . PRO A 1 113 ? -3.829 5.890 32.157 1.00 67.06 113 PRO A CA 1
ATOM 901 C C . PRO A 1 113 ? -4.590 7.056 32.805 1.00 67.06 113 PRO A C 1
ATOM 903 O O . PRO A 1 113 ? -4.624 7.175 34.028 1.00 67.06 113 PRO A O 1
ATOM 906 N N . THR A 1 114 ? -5.185 7.947 32.002 1.00 55.06 114 THR A N 1
ATOM 907 C CA . THR A 1 114 ? -5.934 9.112 32.502 1.00 55.06 114 THR A CA 1
ATOM 908 C C . THR A 1 114 ? -7.384 8.792 32.877 1.00 55.06 114 THR A C 1
ATOM 910 O O . THR A 1 114 ? -8.026 9.595 33.564 1.00 55.06 114 THR A O 1
ATOM 913 N N . ILE A 1 115 ? -7.897 7.617 32.489 1.00 58.88 115 ILE A N 1
ATOM 914 C CA . ILE A 1 115 ? -9.247 7.163 32.834 1.00 58.88 115 ILE A CA 1
ATOM 915 C C . ILE A 1 115 ? -9.203 6.456 34.191 1.00 58.88 115 ILE A C 1
ATOM 917 O O . ILE A 1 115 ? -8.701 5.343 34.332 1.00 58.88 115 ILE A O 1
ATOM 921 N N . LYS A 1 116 ? -9.781 7.092 35.213 1.00 54.16 116 LYS A N 1
ATOM 922 C CA . LYS A 1 116 ? -10.121 6.419 36.469 1.00 54.16 116 LYS A CA 1
ATOM 923 C C . LYS A 1 116 ? -11.535 5.876 36.323 1.00 54.16 116 LYS A C 1
ATOM 925 O O . LYS A 1 116 ? -12.481 6.654 36.335 1.00 54.16 116 LYS A O 1
ATOM 930 N N . ILE A 1 117 ? -11.693 4.561 36.175 1.00 52.75 117 ILE A N 1
ATOM 931 C CA . ILE A 1 117 ? -13.015 3.941 36.325 1.00 52.75 117 ILE A CA 1
ATOM 932 C C . ILE A 1 117 ? -13.379 4.030 37.799 1.00 52.75 117 ILE A C 1
ATOM 934 O O . ILE A 1 117 ? -12.968 3.172 38.568 1.00 52.75 117 ILE A O 1
ATOM 938 N N . CYS A 1 118 ? -14.071 5.103 38.167 1.00 46.72 118 CYS A N 1
ATOM 939 C CA . CYS A 1 118 ? -14.954 5.254 39.319 1.00 46.72 118 CYS A CA 1
ATOM 940 C C . CYS A 1 118 ? -15.715 6.575 39.100 1.00 46.72 118 CYS A C 1
ATOM 942 O O . CYS A 1 118 ? -15.102 7.639 39.108 1.00 46.72 118 CYS A O 1
ATOM 944 N N . ASP A 1 119 ? -17.029 6.459 38.910 1.00 41.47 119 ASP A N 1
ATOM 945 C CA . ASP A 1 119 ? -18.050 7.516 38.862 1.00 41.47 119 ASP A CA 1
ATOM 946 C C . ASP A 1 119 ? -18.138 8.410 37.605 1.00 41.47 119 ASP A C 1
ATOM 948 O O . ASP A 1 119 ? -17.249 8.449 36.756 1.00 41.47 119 ASP A O 1
ATOM 952 N N . ASP A 1 120 ? -19.315 9.032 37.451 1.00 43.78 120 ASP A N 1
ATOM 953 C CA . ASP A 1 120 ? -19.933 9.608 36.240 1.00 43.78 120 ASP A CA 1
ATOM 954 C C . ASP A 1 120 ? -19.070 10.572 35.383 1.00 43.78 120 ASP A C 1
ATOM 956 O O . ASP A 1 120 ? -19.423 10.850 34.233 1.00 43.78 120 ASP A O 1
ATOM 960 N N . ASP A 1 121 ? -17.905 10.999 35.875 1.00 41.00 121 ASP A N 1
ATOM 961 C CA . ASP A 1 121 ? -16.940 11.899 35.221 1.00 41.00 121 ASP A CA 1
ATOM 962 C C . ASP A 1 121 ? -16.173 11.262 34.041 1.00 41.00 121 ASP A C 1
ATOM 964 O O . ASP A 1 121 ? -15.517 11.957 33.258 1.00 41.00 121 ASP A O 1
ATOM 968 N N . ALA A 1 122 ? -16.240 9.935 33.872 1.00 46.97 122 ALA A N 1
ATOM 969 C CA . ALA A 1 122 ? -15.622 9.250 32.731 1.00 46.97 122 ALA A CA 1
ATOM 970 C C . ALA A 1 122 ? -16.256 9.658 31.383 1.00 46.97 122 ALA A C 1
ATOM 972 O O . ALA A 1 122 ? -15.567 9.689 30.364 1.00 46.97 122 ALA A O 1
ATOM 973 N N . LYS A 1 123 ? -17.546 10.030 31.365 1.00 43.84 123 LYS A N 1
ATOM 974 C CA . LYS A 1 123 ? -18.269 10.394 30.131 1.00 43.84 123 LYS A CA 1
ATOM 975 C C . LYS A 1 123 ? -17.717 11.651 29.448 1.00 43.84 123 LYS A C 1
ATOM 977 O O . LYS A 1 123 ? -17.616 11.669 28.223 1.00 43.84 123 LYS A O 1
ATOM 982 N N . GLU A 1 124 ? -17.352 12.686 30.207 1.00 44.53 124 GLU A N 1
ATOM 983 C CA . GLU A 1 124 ? -16.878 13.960 29.637 1.00 44.53 124 GLU A CA 1
ATOM 984 C C . GLU A 1 124 ? -15.473 13.837 29.039 1.00 44.53 124 GLU A C 1
ATOM 986 O O . GLU A 1 124 ? -15.246 14.247 27.900 1.00 44.53 124 GLU A O 1
ATOM 991 N N . LYS A 1 125 ? -14.545 13.187 29.751 1.00 46.12 125 LYS A N 1
ATOM 992 C CA . LYS A 1 125 ? -13.154 13.035 29.287 1.00 46.12 125 LYS A CA 1
ATOM 993 C C . LYS A 1 125 ? -13.031 12.164 28.038 1.00 46.12 125 LYS A C 1
ATOM 995 O O . LYS A 1 125 ? -12.135 12.379 27.227 1.00 46.12 125 LYS A O 1
ATOM 1000 N N . ILE A 1 126 ? -13.931 11.195 27.873 1.00 48.78 126 ILE A N 1
ATOM 1001 C CA . ILE A 1 126 ? -13.931 10.302 26.713 1.00 48.78 126 ILE A CA 1
ATOM 1002 C C . ILE A 1 126 ? -14.644 10.941 25.505 1.00 48.78 126 ILE A C 1
ATOM 1004 O O . ILE A 1 126 ? -14.214 10.749 24.367 1.00 48.78 126 ILE A O 1
ATOM 1008 N N . SER A 1 127 ? -15.666 11.779 25.739 1.00 46.19 127 SER A N 1
ATOM 1009 C CA . SER A 1 127 ? -16.314 12.599 24.698 1.00 46.19 127 SER A CA 1
ATOM 1010 C C . SER A 1 127 ? -15.294 13.426 23.912 1.00 46.19 127 SER A C 1
ATOM 1012 O O . SER A 1 127 ? -15.324 13.435 22.680 1.00 46.19 127 SER A O 1
ATOM 1014 N N . ASP A 1 128 ? -14.370 14.088 24.608 1.00 41.53 128 ASP A N 1
ATOM 1015 C CA . ASP A 1 128 ? -13.429 15.009 23.970 1.00 41.53 128 ASP A CA 1
ATOM 1016 C C . ASP A 1 128 ? -12.312 14.289 23.202 1.00 41.53 128 ASP A C 1
ATOM 1018 O O . ASP A 1 128 ? -11.929 14.744 22.124 1.00 41.53 128 ASP A O 1
ATOM 1022 N N . ALA A 1 129 ? -11.873 13.115 23.669 1.00 42.72 129 ALA A N 1
ATOM 1023 C CA . ALA A 1 129 ? -10.959 12.253 22.917 1.00 42.72 129 ALA A CA 1
ATOM 1024 C C . ALA A 1 129 ? -11.607 11.709 21.625 1.00 42.72 129 ALA A C 1
ATOM 1026 O O . ALA A 1 129 ? -10.987 11.753 20.563 1.00 42.72 129 ALA A O 1
ATOM 1027 N N . SER A 1 130 ? -12.884 11.301 21.681 1.00 44.12 130 SER A N 1
ATOM 1028 C CA . SER A 1 130 ? -13.613 10.799 20.501 1.00 44.12 130 SER A CA 1
ATOM 1029 C C . SER A 1 130 ? -13.835 11.867 19.422 1.00 44.12 130 SER A C 1
ATOM 1031 O O . SER A 1 130 ? -13.847 11.560 18.233 1.00 44.12 130 SER A O 1
ATOM 1033 N N . LYS A 1 131 ? -13.989 13.142 19.811 1.00 42.34 131 LYS A N 1
ATOM 1034 C CA . LYS A 1 131 ? -14.122 14.259 18.861 1.00 42.34 131 LYS A CA 1
ATOM 1035 C C . LYS A 1 131 ? -12.814 14.529 18.125 1.00 42.34 131 LYS A C 1
ATOM 1037 O O . LYS A 1 131 ? -12.856 14.817 16.931 1.00 42.34 131 LYS A O 1
ATOM 1042 N N . LEU A 1 132 ? -11.682 14.429 18.825 1.00 39.00 132 LEU A N 1
ATOM 1043 C CA . LEU A 1 132 ? -10.354 14.593 18.232 1.00 39.00 132 LEU A CA 1
ATOM 1044 C C . LEU A 1 132 ? -10.077 13.484 17.208 1.00 39.00 132 LEU A C 1
ATOM 1046 O O . LEU A 1 132 ? -9.712 13.776 16.076 1.00 39.00 132 LEU A O 1
ATOM 1050 N N . SER A 1 133 ? -10.368 12.234 17.570 1.00 41.19 133 SER A N 1
ATOM 1051 C CA . SER A 1 133 ? -10.253 11.078 16.674 1.00 41.19 133 SER A CA 1
ATOM 1052 C C . SER A 1 133 ? -11.194 11.152 15.471 1.00 41.19 133 SER A C 1
ATOM 1054 O O . SER A 1 133 ? -10.789 10.912 14.338 1.00 41.19 133 SER A O 1
ATOM 1056 N N . LYS A 1 134 ? -12.453 11.549 15.679 1.00 40.66 134 LYS A N 1
ATOM 1057 C CA . LYS A 1 134 ? -13.409 11.688 14.577 1.00 40.66 134 LYS A CA 1
ATOM 1058 C C . LYS A 1 134 ? -12.980 12.767 13.582 1.00 40.66 134 LYS A C 1
ATOM 1060 O O . LYS A 1 134 ? -13.182 12.594 12.386 1.00 40.66 134 LYS A O 1
ATOM 1065 N N . ALA A 1 135 ? -12.386 13.863 14.055 1.00 30.36 135 ALA A N 1
ATOM 1066 C CA . ALA A 1 135 ? -11.806 14.879 13.183 1.00 30.36 135 ALA A CA 1
ATOM 1067 C C . ALA A 1 135 ? -10.590 14.336 12.412 1.00 30.36 135 ALA A C 1
ATOM 1069 O O . ALA A 1 135 ? -10.511 14.545 11.207 1.00 30.36 135 ALA A O 1
ATOM 1070 N N . GLU A 1 136 ? -9.699 13.587 13.070 1.00 39.03 136 GLU A N 1
ATOM 1071 C CA . GLU A 1 136 ? -8.562 12.909 12.424 1.00 39.03 136 GLU A CA 1
ATOM 1072 C C . GLU A 1 136 ? -9.027 11.895 11.357 1.00 39.03 136 GLU A C 1
ATOM 1074 O O . GLU A 1 136 ? -8.499 11.891 10.250 1.00 39.03 136 GLU A O 1
ATOM 1079 N N . SER A 1 137 ? -10.074 11.112 11.637 1.00 43.66 137 SER A N 1
ATOM 1080 C CA . SER A 1 137 ? -10.681 10.148 10.707 1.00 43.66 137 SER A CA 1
ATOM 1081 C C . SER A 1 137 ? -11.358 10.822 9.507 1.00 43.66 137 SER A C 1
ATOM 1083 O O . SER A 1 137 ? -11.192 10.368 8.376 1.00 43.66 137 SER A O 1
ATOM 1085 N N . ILE A 1 138 ? -12.072 11.936 9.717 1.00 43.62 138 ILE A N 1
ATOM 1086 C CA . ILE A 1 138 ? -12.669 12.719 8.620 1.00 43.62 138 ILE A CA 1
ATOM 1087 C C . ILE A 1 138 ? -11.570 13.305 7.728 1.00 43.62 138 ILE A C 1
ATOM 1089 O O . ILE A 1 138 ? -11.649 13.181 6.508 1.00 43.62 138 ILE A O 1
ATOM 1093 N N . ILE A 1 139 ? -10.526 13.883 8.325 1.00 46.69 139 ILE A N 1
ATOM 1094 C CA . ILE A 1 139 ? -9.377 14.435 7.596 1.00 46.69 139 ILE A CA 1
ATOM 1095 C C . ILE A 1 139 ? -8.675 13.332 6.791 1.00 46.69 139 ILE A C 1
ATOM 1097 O O . ILE A 1 139 ? -8.382 13.517 5.612 1.00 46.69 139 ILE A O 1
ATOM 1101 N N . GLN A 1 140 ? -8.473 12.151 7.381 1.00 58.09 140 GLN A N 1
ATOM 1102 C CA . GLN A 1 140 ? -7.909 10.997 6.680 1.00 58.09 140 GLN A CA 1
ATOM 1103 C C . GLN A 1 140 ? -8.801 10.536 5.517 1.00 58.09 140 GLN A C 1
ATOM 1105 O O . GLN A 1 140 ? -8.278 10.210 4.454 1.00 58.09 140 GLN A O 1
ATOM 1110 N N . SER A 1 141 ? -10.129 10.574 5.674 1.00 66.81 141 SER A N 1
ATOM 1111 C CA . SER A 1 141 ? -11.073 10.227 4.602 1.00 66.81 141 SER A CA 1
ATOM 1112 C C . SER A 1 141 ? -11.059 11.227 3.438 1.00 66.81 141 SER A C 1
ATOM 1114 O O . SER A 1 141 ? -11.140 10.819 2.282 1.00 66.81 141 SER A O 1
ATOM 1116 N N . GLU A 1 142 ? -10.890 12.525 3.714 1.00 69.31 142 GLU A N 1
ATOM 1117 C CA . GLU A 1 142 ? -10.799 13.564 2.680 1.00 69.31 142 GLU A CA 1
ATOM 1118 C C . GLU A 1 142 ? -9.476 13.464 1.910 1.00 69.31 142 GLU A C 1
ATOM 1120 O O . GLU A 1 142 ? -9.470 13.500 0.678 1.00 69.31 142 GLU A O 1
ATOM 1125 N N . HIS A 1 143 ? -8.359 13.256 2.617 1.00 76.94 143 HIS A N 1
ATOM 1126 C CA . HIS A 1 143 ? -7.062 13.013 1.984 1.00 76.94 143 HIS A CA 1
ATOM 1127 C C . HIS A 1 143 ? -7.057 11.740 1.136 1.00 76.94 143 HIS A C 1
ATOM 1129 O O . HIS A 1 143 ? -6.482 11.740 0.049 1.00 76.94 143 HIS A O 1
ATOM 1135 N N . LEU A 1 144 ? -7.710 10.675 1.607 1.00 79.81 144 LEU A N 1
ATOM 1136 C CA . LEU A 1 144 ? -7.834 9.430 0.860 1.00 79.81 144 LEU A CA 1
ATOM 1137 C C . LEU A 1 144 ? -8.669 9.619 -0.411 1.00 79.81 144 LEU A C 1
ATOM 1139 O O . LEU A 1 144 ? -8.238 9.201 -1.481 1.00 79.81 144 LEU A O 1
ATOM 1143 N N . ALA A 1 145 ? -9.823 10.285 -0.320 1.00 81.69 145 ALA A N 1
ATOM 1144 C CA . ALA A 1 145 ? -10.678 10.548 -1.478 1.00 81.69 145 ALA A CA 1
ATOM 1145 C C . ALA A 1 145 ? -9.972 11.416 -2.535 1.00 81.69 145 ALA A C 1
ATOM 1147 O O . ALA A 1 145 ? -10.035 11.110 -3.726 1.00 81.69 145 ALA A O 1
ATOM 1148 N N . GLY A 1 146 ? -9.260 12.462 -2.099 1.00 87.44 146 GLY A N 1
ATOM 1149 C CA . GLY A 1 146 ? -8.443 13.293 -2.986 1.00 87.44 146 GLY A CA 1
ATOM 1150 C C . GLY A 1 146 ? -7.344 12.486 -3.676 1.00 87.44 146 GLY A C 1
ATOM 1151 O O . GLY A 1 146 ? -7.216 12.537 -4.896 1.00 87.44 146 GLY A O 1
ATOM 1152 N N . PHE A 1 147 ? -6.618 11.663 -2.916 1.00 89.75 147 PHE A N 1
ATOM 1153 C CA . PHE A 1 147 ? -5.603 10.771 -3.471 1.00 89.75 147 PHE A CA 1
ATOM 1154 C C . PHE A 1 147 ? -6.170 9.791 -4.498 1.00 89.75 147 PHE A C 1
ATOM 1156 O O . PHE A 1 147 ? -5.588 9.642 -5.565 1.00 89.75 147 PHE A O 1
ATOM 1163 N N . VAL A 1 148 ? -7.295 9.130 -4.209 1.00 89.12 148 VAL A N 1
ATOM 1164 C CA . VAL A 1 148 ? -7.901 8.163 -5.137 1.00 89.12 148 VAL A CA 1
ATOM 1165 C C . VAL A 1 148 ? -8.252 8.834 -6.464 1.00 89.12 148 VAL A C 1
ATOM 1167 O O . VAL A 1 148 ? -7.958 8.277 -7.523 1.00 89.12 148 VAL A O 1
ATOM 1170 N N . SER A 1 149 ? -8.836 10.035 -6.418 1.00 91.56 149 SER A N 1
ATOM 1171 C CA . SER A 1 149 ? -9.149 10.815 -7.620 1.00 91.56 149 SER A CA 1
ATOM 1172 C C . SER A 1 149 ? -7.884 11.156 -8.413 1.00 91.56 149 SER A C 1
ATOM 1174 O O . SER A 1 149 ? -7.792 10.832 -9.596 1.00 91.56 149 SER A O 1
ATOM 1176 N N . ASP A 1 150 ? -6.883 11.744 -7.756 1.00 94.00 150 ASP A N 1
ATOM 1177 C CA . ASP A 1 150 ? -5.635 12.161 -8.402 1.00 94.00 150 ASP A CA 1
ATOM 1178 C C . ASP A 1 150 ? -4.855 10.964 -8.969 1.00 94.00 150 ASP A C 1
ATOM 1180 O O . ASP A 1 150 ? -4.286 11.025 -10.063 1.00 94.00 150 ASP A O 1
ATOM 1184 N N . ALA A 1 151 ? -4.833 9.844 -8.245 1.00 94.19 151 ALA A N 1
ATOM 1185 C CA . ALA A 1 151 ? -4.154 8.630 -8.666 1.00 94.19 151 ALA A CA 1
ATOM 1186 C C . ALA A 1 151 ? -4.822 8.011 -9.904 1.00 94.19 151 ALA A C 1
ATOM 1188 O O . ALA A 1 151 ? -4.113 7.563 -10.802 1.00 94.19 151 ALA A O 1
ATOM 1189 N N . LYS A 1 152 ? -6.157 8.044 -10.022 1.00 94.81 152 LYS A N 1
ATOM 1190 C CA . LYS A 1 152 ? -6.868 7.573 -11.226 1.00 94.81 152 LYS A CA 1
ATOM 1191 C C . LYS A 1 152 ? -6.523 8.385 -12.474 1.00 94.81 152 LYS A C 1
ATOM 1193 O O . LYS A 1 152 ? -6.273 7.797 -13.530 1.00 94.81 152 LYS A O 1
ATOM 1198 N N . ASP A 1 153 ? -6.442 9.707 -12.354 1.00 96.19 153 ASP A N 1
ATOM 1199 C CA . ASP A 1 153 ? -6.035 10.577 -13.465 1.00 96.19 153 ASP A CA 1
ATOM 1200 C C . ASP A 1 153 ? -4.595 10.269 -13.898 1.00 96.19 153 ASP A C 1
ATOM 1202 O O . ASP A 1 153 ? -4.294 10.111 -15.085 1.00 96.19 153 ASP A O 1
ATOM 1206 N N . ARG A 1 154 ? -3.698 10.086 -12.923 1.00 97.56 154 ARG A N 1
ATOM 1207 C CA . ARG A 1 154 ? -2.309 9.681 -13.171 1.00 97.56 154 ARG A CA 1
ATOM 1208 C C . ARG A 1 154 ? -2.204 8.310 -13.836 1.00 97.56 154 ARG A C 1
ATOM 1210 O O . ARG A 1 154 ? -1.419 8.161 -14.768 1.00 97.56 154 ARG A O 1
ATOM 1217 N N . LEU A 1 155 ? -2.972 7.316 -13.391 1.00 96.62 155 LEU A N 1
ATOM 1218 C CA . LEU A 1 155 ? -2.968 5.979 -13.993 1.00 96.62 155 LEU A CA 1
ATOM 1219 C C . LEU A 1 155 ? -3.562 5.979 -15.407 1.00 96.62 155 LEU A C 1
ATOM 1221 O O . LEU A 1 155 ? -3.096 5.227 -16.259 1.00 96.62 155 LEU A O 1
ATOM 1225 N N . SER A 1 156 ? -4.526 6.855 -15.691 1.00 96.62 156 SER A N 1
ATOM 1226 C CA . SER A 1 156 ? -5.020 7.066 -17.060 1.00 96.62 156 SER A CA 1
ATOM 1227 C C . SER A 1 156 ? -3.908 7.609 -17.962 1.00 96.62 156 SER A C 1
ATOM 1229 O O . SER A 1 156 ? -3.708 7.128 -19.073 1.00 96.62 156 SER A O 1
ATOM 1231 N N . ARG A 1 157 ? -3.091 8.540 -17.451 1.00 97.31 157 ARG A N 1
ATOM 1232 C CA . ARG A 1 157 ? -1.902 9.020 -18.168 1.00 97.31 157 ARG A CA 1
ATOM 1233 C C . ARG A 1 157 ? -0.838 7.931 -18.357 1.00 97.31 157 ARG A C 1
ATOM 1235 O O . ARG A 1 157 ? -0.199 7.884 -19.403 1.00 97.31 157 ARG A O 1
ATOM 1242 N N . VAL A 1 158 ? -0.638 7.059 -17.367 1.00 97.75 158 VAL A N 1
ATOM 1243 C CA . VAL A 1 158 ? 0.270 5.901 -17.485 1.00 97.75 158 VAL A CA 1
ATOM 1244 C C . VAL A 1 158 ? -0.165 4.986 -18.626 1.00 97.75 158 VAL A C 1
ATOM 1246 O O . VAL A 1 158 ? 0.684 4.567 -19.402 1.00 97.75 158 VAL A O 1
ATOM 1249 N N . GLU A 1 159 ? -1.461 4.714 -18.764 1.00 96.94 159 GLU A N 1
ATOM 1250 C CA . GLU A 1 159 ? -1.996 3.900 -19.860 1.00 96.94 159 GLU A CA 1
ATOM 1251 C C . GLU A 1 159 ? -1.628 4.473 -21.232 1.00 96.94 159 GLU A C 1
ATOM 1253 O O . GLU A 1 159 ? -1.058 3.768 -22.061 1.00 96.94 159 GLU A O 1
ATOM 1258 N N . GLU A 1 160 ? -1.864 5.771 -21.444 1.00 97.06 160 GLU A N 1
ATOM 1259 C CA . GLU A 1 160 ? -1.473 6.458 -22.680 1.00 97.06 160 GLU A CA 1
ATOM 1260 C C . GLU A 1 160 ? 0.034 6.352 -22.945 1.00 97.06 160 GLU A C 1
ATOM 1262 O O . GLU A 1 160 ? 0.456 6.067 -24.064 1.00 97.06 160 GLU A O 1
ATOM 1267 N N . LEU A 1 161 ? 0.854 6.574 -21.915 1.00 96.81 161 LEU A N 1
ATOM 1268 C CA . LEU A 1 161 ? 2.310 6.506 -22.024 1.00 96.81 161 LEU A CA 1
ATOM 1269 C C . LEU A 1 161 ? 2.806 5.102 -22.359 1.00 96.81 161 LEU A C 1
ATOM 1271 O O . LEU A 1 161 ? 3.773 4.978 -23.103 1.00 96.81 161 LEU A O 1
ATOM 1275 N N . LEU A 1 162 ? 2.171 4.057 -21.825 1.00 96.25 162 LEU A N 1
ATOM 1276 C CA . LEU A 1 162 ? 2.537 2.674 -22.127 1.00 96.25 162 LEU A CA 1
ATOM 1277 C C . LEU A 1 162 ? 2.186 2.299 -23.568 1.00 96.25 162 LEU A C 1
ATOM 1279 O O . LEU A 1 162 ? 2.984 1.624 -24.209 1.00 96.25 162 LEU A O 1
ATOM 1283 N N . LEU A 1 163 ? 1.063 2.790 -24.100 1.00 94.56 163 LEU A N 1
ATOM 1284 C CA . LEU A 1 163 ? 0.722 2.617 -25.517 1.00 94.56 163 LEU A CA 1
ATOM 1285 C C . LEU A 1 163 ? 1.728 3.333 -26.429 1.00 94.56 163 LEU A C 1
ATOM 1287 O O . LEU A 1 163 ? 2.210 2.751 -27.395 1.00 94.56 163 LEU A O 1
ATOM 1291 N N . LEU A 1 164 ? 2.101 4.571 -26.091 1.00 94.88 164 LEU A N 1
ATOM 1292 C CA . LEU A 1 164 ? 3.125 5.316 -26.832 1.00 94.88 164 LEU A CA 1
ATOM 1293 C C . LEU A 1 164 ? 4.506 4.652 -26.746 1.00 94.88 164 LEU A C 1
ATOM 1295 O O . LEU A 1 164 ? 5.260 4.667 -27.716 1.00 94.88 164 LEU A O 1
ATOM 1299 N N . LEU A 1 165 ? 4.843 4.067 -25.595 1.00 93.56 165 LEU A N 1
ATOM 1300 C CA . LEU A 1 165 ? 6.093 3.340 -25.396 1.00 93.56 165 LEU A CA 1
ATOM 1301 C C . LEU A 1 165 ? 6.139 2.033 -26.201 1.00 93.56 165 LEU A C 1
ATOM 1303 O O . LEU A 1 165 ? 7.218 1.642 -26.634 1.00 93.56 165 LEU A O 1
ATOM 1307 N N . ASP A 1 166 ? 5.000 1.372 -26.416 1.00 91.88 166 ASP A N 1
ATOM 1308 C CA . ASP A 1 166 ? 4.919 0.181 -27.271 1.00 91.88 166 ASP A CA 1
ATOM 1309 C C . ASP A 1 166 ? 5.143 0.528 -28.755 1.00 91.88 166 ASP A C 1
ATOM 1311 O O . ASP A 1 166 ? 5.791 -0.221 -29.487 1.00 91.88 166 ASP A O 1
ATOM 1315 N N . GLU A 1 167 ? 4.680 1.706 -29.189 1.00 92.19 167 GLU A N 1
ATOM 1316 C CA . GLU A 1 167 ? 4.930 2.229 -30.539 1.00 92.19 167 GLU A CA 1
ATOM 1317 C C . GLU A 1 167 ? 6.374 2.732 -30.732 1.00 92.19 167 GLU A C 1
ATOM 1319 O O . GLU A 1 167 ? 6.954 2.554 -31.807 1.00 92.19 167 GLU A O 1
ATOM 1324 N N . ASP A 1 168 ? 6.965 3.351 -29.704 1.00 92.12 168 ASP A N 1
ATOM 1325 C CA . ASP A 1 168 ? 8.316 3.926 -29.721 1.00 92.12 168 ASP A CA 1
ATOM 1326 C C . ASP A 1 168 ? 9.124 3.523 -28.474 1.00 92.12 168 ASP A C 1
ATOM 1328 O O . ASP A 1 168 ? 9.347 4.299 -27.537 1.00 92.12 168 ASP A O 1
ATOM 1332 N N . MET A 1 169 ? 9.614 2.279 -28.490 1.00 89.62 169 MET A N 1
ATOM 1333 C CA . MET A 1 169 ? 10.376 1.672 -27.387 1.00 89.62 169 MET A CA 1
ATOM 1334 C C . MET A 1 169 ? 11.721 2.367 -27.096 1.00 89.62 169 MET A C 1
ATOM 1336 O O . MET A 1 169 ? 12.325 2.126 -26.052 1.00 89.62 169 MET A O 1
ATOM 1340 N N . GLY A 1 170 ? 12.215 3.226 -27.995 1.00 84.56 170 GLY A N 1
ATOM 1341 C CA . GLY A 1 170 ? 13.463 3.978 -27.807 1.00 84.56 170 GLY A CA 1
ATOM 1342 C C . GLY A 1 170 ? 13.293 5.279 -27.017 1.00 84.56 170 GLY A C 1
ATOM 1343 O O . GLY A 1 170 ? 14.279 5.951 -26.703 1.00 84.56 170 GLY A O 1
ATOM 1344 N N . ASN A 1 171 ? 12.057 5.666 -26.703 1.00 91.25 171 ASN A N 1
ATOM 1345 C CA . ASN A 1 171 ? 11.768 6.983 -26.165 1.00 91.25 171 ASN A CA 1
ATOM 1346 C C . ASN A 1 171 ? 11.910 7.048 -24.638 1.00 91.25 171 ASN A C 1
ATOM 1348 O O . ASN A 1 171 ? 10.975 6.809 -23.869 1.00 91.25 171 ASN A O 1
ATOM 1352 N N . LEU A 1 172 ? 13.100 7.448 -24.187 1.00 90.69 172 LEU A N 1
ATOM 1353 C CA . LEU A 1 172 ? 13.408 7.602 -22.763 1.00 90.69 172 LEU A CA 1
ATOM 1354 C C . LEU A 1 172 ? 12.539 8.647 -22.048 1.00 90.69 172 LEU A C 1
ATOM 1356 O O . LEU A 1 172 ? 12.466 8.625 -20.817 1.00 90.69 172 LEU A O 1
ATOM 1360 N N . ASP A 1 173 ? 11.900 9.575 -22.761 1.00 94.12 173 ASP A N 1
ATOM 1361 C CA . ASP A 1 173 ? 11.073 10.595 -22.116 1.00 94.12 173 ASP A CA 1
ATOM 1362 C C . ASP A 1 173 ? 9.758 10.008 -21.591 1.00 94.12 173 ASP A C 1
ATOM 1364 O O . ASP A 1 173 ? 9.355 10.361 -20.479 1.00 94.12 173 ASP A O 1
ATOM 1368 N N . PHE A 1 174 ? 9.175 9.020 -22.282 1.00 95.38 174 PHE A N 1
ATOM 1369 C CA . PHE A 1 174 ? 8.030 8.264 -21.762 1.00 95.38 174 PHE A CA 1
ATOM 1370 C C . PHE A 1 174 ? 8.394 7.518 -20.476 1.00 95.38 174 PHE A C 1
ATOM 1372 O O . PHE A 1 174 ? 7.668 7.587 -19.487 1.00 95.38 174 PHE A O 1
ATOM 1379 N N . ILE A 1 175 ? 9.572 6.890 -20.435 1.00 95.50 175 ILE A N 1
ATOM 1380 C CA . ILE A 1 175 ? 10.061 6.162 -19.254 1.00 95.50 175 ILE A CA 1
ATOM 1381 C C . ILE A 1 175 ? 10.274 7.112 -18.067 1.00 95.50 175 ILE A C 1
ATOM 1383 O O . ILE A 1 175 ? 9.899 6.798 -16.936 1.00 95.50 175 ILE A O 1
ATOM 1387 N N . LYS A 1 176 ? 10.850 8.299 -18.300 1.00 93.81 176 LYS A N 1
ATOM 1388 C CA . LYS A 1 176 ? 11.034 9.316 -17.248 1.00 93.81 176 LYS A CA 1
ATOM 1389 C C . LYS A 1 176 ? 9.699 9.829 -16.712 1.00 93.81 176 LYS A C 1
ATOM 1391 O O . LYS A 1 176 ? 9.603 10.102 -15.514 1.00 93.81 176 LYS A O 1
ATOM 1396 N N . GLU A 1 177 ? 8.699 9.999 -17.573 1.00 96.88 177 GLU A N 1
ATOM 1397 C CA . GLU A 1 177 ? 7.360 10.425 -17.162 1.00 96.88 177 GLU A CA 1
ATOM 1398 C C . GLU A 1 177 ? 6.667 9.334 -16.336 1.00 96.88 177 GLU A C 1
ATOM 1400 O O . GLU A 1 177 ? 6.230 9.615 -15.219 1.00 96.88 177 GLU A O 1
ATOM 1405 N N . LEU A 1 178 ? 6.688 8.082 -16.809 1.00 97.00 178 LEU A N 1
ATOM 1406 C CA . LEU A 1 178 ? 6.210 6.910 -16.067 1.00 97.00 178 LEU A CA 1
ATOM 1407 C C . LEU A 1 178 ? 6.861 6.826 -14.680 1.00 97.00 178 LEU A C 1
ATOM 1409 O O . LEU A 1 178 ? 6.163 6.724 -13.670 1.00 97.00 178 LEU A O 1
ATOM 1413 N N . PHE A 1 179 ? 8.192 6.947 -14.609 1.00 96.00 179 PHE A N 1
ATOM 1414 C CA . PHE A 1 179 ? 8.937 6.919 -13.347 1.00 96.00 179 PHE A CA 1
ATOM 1415 C C . PHE A 1 179 ? 8.450 7.999 -12.375 1.00 96.00 179 PHE A C 1
ATOM 1417 O O . PHE A 1 179 ? 8.225 7.719 -11.199 1.00 96.00 179 PHE A O 1
ATOM 1424 N N . ARG A 1 180 ? 8.258 9.236 -12.852 1.00 95.56 180 ARG A N 1
ATOM 1425 C CA . ARG A 1 180 ? 7.776 10.344 -12.012 1.00 95.56 180 ARG A CA 1
ATOM 1426 C C . ARG A 1 180 ? 6.378 10.080 -11.471 1.00 95.56 180 ARG A C 1
ATOM 1428 O O . ARG A 1 180 ? 6.146 10.341 -10.296 1.00 95.56 180 ARG A O 1
ATOM 1435 N N . ILE A 1 181 ? 5.475 9.563 -12.304 1.00 97.00 181 ILE A N 1
ATOM 1436 C CA . ILE A 1 181 ? 4.103 9.262 -11.889 1.00 97.00 181 ILE A CA 1
ATOM 1437 C C . ILE A 1 181 ? 4.103 8.219 -10.766 1.00 97.00 181 ILE A C 1
ATOM 1439 O O . ILE A 1 181 ? 3.547 8.481 -9.698 1.00 97.00 181 ILE A O 1
ATOM 1443 N N . PHE A 1 182 ? 4.777 7.083 -10.964 1.00 95.31 182 PHE A N 1
ATOM 1444 C CA . PHE A 1 182 ? 4.846 6.032 -9.946 1.00 95.31 182 PHE A CA 1
ATOM 1445 C C . PHE A 1 182 ? 5.575 6.486 -8.676 1.00 95.31 182 PHE A C 1
ATOM 1447 O O . PHE A 1 182 ? 5.127 6.165 -7.578 1.00 95.31 182 PHE A O 1
ATOM 1454 N N . HIS A 1 183 ? 6.623 7.307 -8.800 1.00 91.88 183 HIS A N 1
ATOM 1455 C CA . HIS A 1 183 ? 7.316 7.890 -7.650 1.00 91.88 183 HIS A CA 1
ATOM 1456 C C . HIS A 1 183 ? 6.400 8.791 -6.808 1.00 91.88 183 HIS A C 1
ATOM 1458 O O . HIS A 1 183 ? 6.438 8.741 -5.576 1.00 91.88 183 HIS A O 1
ATOM 1464 N N . THR A 1 184 ? 5.562 9.607 -7.457 1.00 92.69 184 THR A N 1
ATOM 1465 C CA . THR A 1 184 ? 4.567 10.438 -6.768 1.00 92.69 184 THR A CA 1
ATOM 1466 C C . THR A 1 184 ? 3.527 9.577 -6.056 1.00 92.69 184 THR A C 1
ATOM 1468 O O . THR A 1 184 ? 3.337 9.755 -4.853 1.00 92.69 184 THR A O 1
ATOM 1471 N N . ILE A 1 185 ? 2.933 8.597 -6.749 1.00 92.75 185 ILE A N 1
ATOM 1472 C CA . ILE A 1 185 ? 1.919 7.710 -6.157 1.00 92.75 185 ILE A CA 1
ATOM 1473 C C . ILE A 1 185 ? 2.505 6.939 -4.966 1.00 92.75 185 ILE A C 1
ATOM 1475 O O . ILE A 1 185 ? 1.872 6.870 -3.915 1.00 92.75 185 ILE A O 1
ATOM 1479 N N . LYS A 1 186 ? 3.737 6.421 -5.072 1.00 88.50 186 LYS A N 1
ATOM 1480 C CA . LYS A 1 186 ? 4.432 5.756 -3.958 1.00 88.50 186 LYS A CA 1
ATOM 1481 C C . LYS A 1 186 ? 4.561 6.674 -2.739 1.00 88.50 186 LYS A C 1
ATOM 1483 O O . LYS A 1 186 ? 4.296 6.251 -1.614 1.00 88.50 186 LYS A O 1
ATOM 1488 N N . GLY A 1 187 ? 4.974 7.927 -2.951 1.00 81.62 187 GLY A N 1
ATOM 1489 C CA . GLY A 1 187 ? 5.129 8.907 -1.874 1.00 81.62 187 GLY A CA 1
ATOM 1490 C C . GLY A 1 187 ? 3.814 9.203 -1.147 1.00 81.62 187 GLY A C 1
ATOM 1491 O O . GLY A 1 187 ? 3.786 9.271 0.083 1.00 81.62 187 GLY A O 1
ATOM 1492 N N . GLU A 1 188 ? 2.723 9.321 -1.901 1.00 86.50 188 GLU A N 1
ATOM 1493 C CA . GLU A 1 188 ? 1.372 9.530 -1.372 1.00 86.50 188 GLU A CA 1
ATOM 1494 C C . GLU A 1 188 ? 0.845 8.284 -0.643 1.00 86.50 188 GLU A C 1
ATOM 1496 O O . GLU A 1 188 ? 0.339 8.401 0.474 1.00 86.50 188 GLU A O 1
ATOM 1501 N N . CYS A 1 189 ? 1.068 7.083 -1.193 1.00 81.12 189 CYS A N 1
ATOM 1502 C CA . CYS A 1 189 ? 0.759 5.815 -0.521 1.00 81.12 189 CYS A CA 1
ATOM 1503 C C . CYS A 1 189 ? 1.458 5.719 0.833 1.00 81.12 189 CYS A C 1
ATOM 1505 O O . CYS A 1 189 ? 0.870 5.263 1.808 1.00 81.12 189 CYS A O 1
ATOM 1507 N N . GLY A 1 190 ? 2.699 6.195 0.911 1.00 71.69 190 GLY A N 1
ATOM 1508 C CA . GLY A 1 190 ? 3.447 6.256 2.154 1.00 71.69 190 GLY A CA 1
ATOM 1509 C C . GLY A 1 190 ? 2.850 7.189 3.202 1.00 71.69 190 GLY A C 1
ATOM 1510 O O . GLY A 1 190 ? 2.840 6.868 4.387 1.00 71.69 190 GLY A O 1
ATOM 1511 N N . PHE A 1 191 ? 2.324 8.336 2.774 1.00 75.56 191 PHE A N 1
ATOM 1512 C CA . PHE A 1 191 ? 1.625 9.266 3.659 1.00 75.56 191 PHE A CA 1
ATOM 1513 C C . PHE A 1 191 ? 0.288 8.695 4.155 1.00 75.56 191 PHE A C 1
ATOM 1515 O O . PHE A 1 191 ? -0.042 8.839 5.330 1.00 75.56 191 PHE A O 1
ATOM 1522 N N . LEU A 1 192 ? -0.444 8.006 3.278 1.00 73.81 192 LEU A N 1
ATOM 1523 C CA . LEU A 1 192 ? -1.747 7.401 3.568 1.00 73.81 192 LEU A CA 1
ATOM 1524 C C . LEU A 1 192 ? -1.656 5.991 4.168 1.00 73.81 192 LEU A C 1
ATOM 1526 O O . LEU A 1 192 ? -2.685 5.380 4.447 1.00 73.81 192 LEU A O 1
ATOM 1530 N N . LYS A 1 193 ? -0.433 5.480 4.368 1.00 68.06 193 LYS A N 1
ATOM 1531 C CA . LYS A 1 193 ? -0.129 4.121 4.837 1.00 68.06 193 LYS A CA 1
ATOM 1532 C C . LYS A 1 193 ? -0.754 3.007 3.974 1.00 68.06 193 LYS A C 1
ATOM 1534 O O . LYS A 1 193 ? -1.014 1.912 4.461 1.00 68.06 193 LYS A O 1
ATOM 1539 N N . LEU A 1 194 ? -0.949 3.246 2.677 1.00 74.44 194 LEU A N 1
ATOM 1540 C CA . LEU A 1 194 ? -1.424 2.249 1.711 1.00 74.44 194 LEU A CA 1
ATOM 1541 C C . LEU A 1 194 ? -0.277 1.299 1.334 1.00 74.44 194 LEU A C 1
ATOM 1543 O O . LEU A 1 194 ? 0.294 1.388 0.249 1.00 74.44 194 LEU A O 1
ATOM 1547 N N . THR A 1 195 ? 0.105 0.421 2.260 1.00 72.56 195 THR A N 1
ATOM 1548 C CA . THR A 1 195 ? 1.321 -0.408 2.188 1.00 72.56 195 THR A CA 1
ATOM 1549 C C . THR A 1 195 ? 1.363 -1.310 0.956 1.00 72.56 195 THR A C 1
ATOM 1551 O O . THR A 1 195 ? 2.410 -1.403 0.311 1.00 72.56 195 THR A O 1
ATOM 1554 N N . THR A 1 196 ? 0.241 -1.923 0.574 1.00 77.38 196 THR A N 1
ATOM 1555 C CA . THR A 1 196 ? 0.180 -2.840 -0.576 1.00 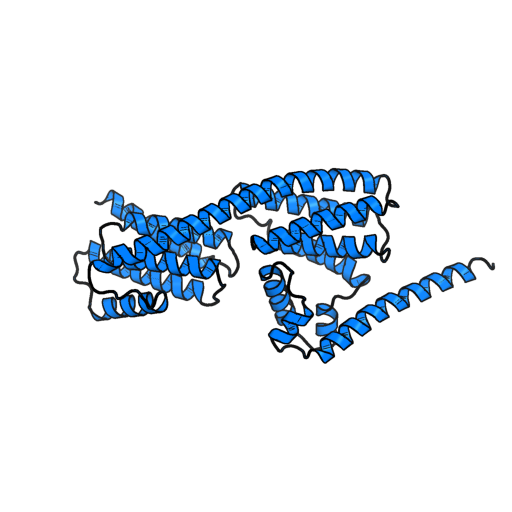77.38 196 THR A CA 1
ATOM 1556 C C . THR A 1 196 ? 0.339 -2.099 -1.904 1.00 77.38 196 THR A C 1
ATOM 1558 O O . THR A 1 196 ? 1.204 -2.452 -2.707 1.00 77.38 196 THR A O 1
ATOM 1561 N N . LEU A 1 197 ? -0.414 -1.011 -2.110 1.00 83.50 197 LEU A N 1
ATOM 1562 C CA . LEU A 1 197 ? -0.282 -0.163 -3.301 1.00 83.50 197 LEU A CA 1
ATOM 1563 C C . LEU A 1 197 ? 1.092 0.527 -3.346 1.00 83.50 197 LEU A C 1
ATOM 1565 O O . LEU A 1 197 ? 1.729 0.604 -4.396 1.00 83.50 197 LEU A O 1
ATOM 1569 N N . GLY A 1 198 ? 1.600 0.964 -2.193 1.00 83.25 198 GLY A N 1
ATOM 1570 C CA . GLY A 1 198 ? 2.953 1.498 -2.056 1.00 83.25 198 GLY A CA 1
ATOM 1571 C C . GLY A 1 198 ? 4.020 0.484 -2.472 1.00 83.25 198 GLY A C 1
ATOM 1572 O O . GLY A 1 198 ? 4.953 0.826 -3.192 1.00 83.25 198 GLY A O 1
ATOM 1573 N N . SER A 1 199 ? 3.865 -0.780 -2.076 1.00 82.00 199 SER A N 1
ATOM 1574 C CA . SER A 1 199 ? 4.784 -1.858 -2.455 1.00 82.00 199 SER A CA 1
ATOM 1575 C C . SER A 1 199 ? 4.726 -2.148 -3.952 1.00 82.00 199 SER A C 1
ATOM 1577 O O . SER A 1 199 ? 5.772 -2.235 -4.595 1.00 82.00 199 SER A O 1
ATOM 1579 N N . LEU A 1 200 ? 3.530 -2.232 -4.540 1.00 87.31 200 LEU A N 1
ATOM 1580 C CA . LEU A 1 200 ? 3.363 -2.406 -5.985 1.00 87.31 200 LEU A CA 1
ATOM 1581 C C . LEU A 1 200 ? 4.051 -1.277 -6.768 1.00 87.31 200 LEU A C 1
ATOM 1583 O O . LEU A 1 200 ? 4.875 -1.533 -7.647 1.00 87.31 200 LEU A O 1
ATOM 1587 N N . THR A 1 201 ? 3.748 -0.026 -6.417 1.00 90.94 201 THR A N 1
ATOM 1588 C CA . THR A 1 201 ? 4.300 1.154 -7.097 1.00 90.94 201 THR A CA 1
ATOM 1589 C C . THR A 1 201 ? 5.809 1.281 -6.920 1.00 90.94 201 THR A C 1
ATOM 1591 O O . THR A 1 201 ? 6.493 1.645 -7.871 1.00 90.94 201 THR A O 1
ATOM 1594 N N . HIS A 1 202 ? 6.356 0.898 -5.765 1.00 88.81 202 HIS A N 1
ATOM 1595 C CA . HIS A 1 202 ? 7.801 0.831 -5.557 1.00 88.81 202 HIS A CA 1
ATOM 1596 C C . HIS A 1 202 ? 8.479 -0.213 -6.459 1.00 88.81 202 HIS A C 1
ATOM 1598 O O . HIS A 1 202 ? 9.511 0.080 -7.060 1.00 88.81 202 HIS A O 1
ATOM 1604 N N . ASN A 1 203 ? 7.904 -1.411 -6.597 1.00 88.62 203 ASN A N 1
ATOM 1605 C CA . ASN A 1 203 ? 8.446 -2.439 -7.491 1.00 88.62 203 ASN A CA 1
ATOM 1606 C C . ASN A 1 203 ? 8.432 -1.970 -8.958 1.00 88.62 203 ASN A C 1
ATOM 1608 O O . ASN A 1 203 ? 9.435 -2.100 -9.659 1.00 88.62 203 ASN A O 1
ATOM 1612 N N . ILE A 1 204 ? 7.340 -1.340 -9.400 1.00 93.44 204 ILE A N 1
ATOM 1613 C CA . ILE A 1 204 ? 7.247 -0.743 -10.742 1.00 93.44 204 ILE A CA 1
ATOM 1614 C C . ILE A 1 204 ? 8.273 0.389 -10.921 1.00 93.44 204 ILE A C 1
ATOM 1616 O O . ILE A 1 204 ? 8.960 0.447 -11.941 1.00 93.44 204 ILE A O 1
ATOM 1620 N N . GLU A 1 205 ? 8.432 1.264 -9.926 1.00 92.81 205 GLU A N 1
ATOM 1621 C CA . GLU A 1 205 ? 9.436 2.333 -9.942 1.00 92.81 205 GLU A CA 1
ATOM 1622 C C . GLU A 1 205 ? 10.859 1.778 -10.082 1.00 92.81 205 GLU A C 1
ATOM 1624 O O . GLU A 1 205 ? 11.653 2.343 -10.832 1.00 92.81 205 GLU A O 1
ATOM 1629 N N . ASN A 1 206 ? 11.180 0.661 -9.421 1.00 88.88 206 ASN A N 1
ATOM 1630 C CA . ASN A 1 206 ? 12.491 0.017 -9.534 1.00 88.88 206 ASN A CA 1
ATOM 1631 C C . ASN A 1 206 ? 12.760 -0.494 -10.956 1.00 88.88 206 ASN A C 1
ATOM 1633 O O . ASN A 1 206 ? 13.862 -0.304 -11.471 1.00 88.88 206 ASN A O 1
ATOM 1637 N N . LEU A 1 207 ? 11.760 -1.084 -11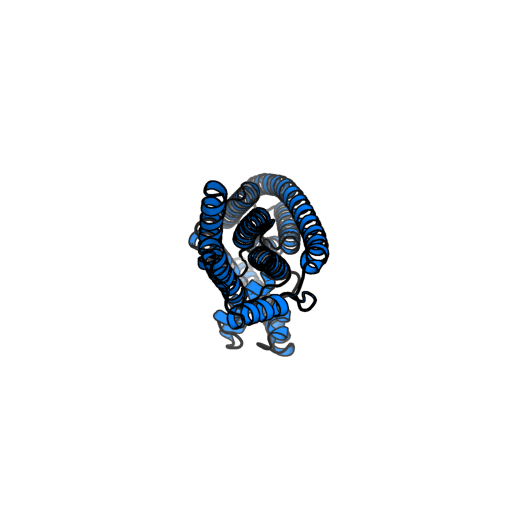.618 1.00 91.62 207 LEU A N 1
ATOM 1638 C CA . LEU A 1 207 ? 11.869 -1.474 -13.027 1.00 91.62 207 LEU A CA 1
ATOM 1639 C C . LEU A 1 207 ? 12.106 -0.247 -13.926 1.00 91.62 207 LEU A C 1
ATOM 1641 O O . LEU A 1 207 ? 13.025 -0.237 -14.747 1.00 91.62 207 LEU A O 1
ATOM 1645 N N . LEU A 1 208 ? 11.328 0.821 -13.728 1.00 93.31 208 LEU A N 1
ATOM 1646 C CA . LEU A 1 208 ? 11.469 2.078 -14.470 1.00 93.31 208 LEU A CA 1
ATOM 1647 C C . LEU A 1 208 ? 12.814 2.776 -14.204 1.00 93.31 208 LEU A C 1
ATOM 1649 O O . LEU A 1 208 ? 13.352 3.430 -15.096 1.00 93.31 208 LEU A O 1
ATOM 1653 N N . ASP A 1 209 ? 13.387 2.620 -13.007 1.00 90.69 209 ASP A N 1
ATOM 1654 C CA . ASP A 1 209 ? 14.720 3.120 -12.657 1.00 90.69 209 ASP A CA 1
ATOM 1655 C C . ASP A 1 209 ? 15.822 2.437 -13.469 1.00 90.69 209 ASP A C 1
ATOM 1657 O O . ASP A 1 209 ? 16.764 3.096 -13.909 1.00 90.69 209 ASP A O 1
ATOM 1661 N N . LEU A 1 210 ? 15.704 1.128 -13.699 1.00 89.00 210 LEU A N 1
ATOM 1662 C CA . LEU A 1 210 ? 16.645 0.382 -14.532 1.00 89.00 210 LEU A CA 1
ATOM 1663 C C . LEU A 1 210 ? 16.526 0.795 -16.005 1.00 89.00 210 LEU A C 1
ATOM 1665 O O . LEU A 1 210 ? 17.548 1.069 -16.633 1.00 89.00 210 LEU A O 1
ATOM 1669 N N . LEU A 1 211 ? 15.297 0.924 -16.517 1.00 90.69 211 LEU A N 1
ATOM 1670 C CA . LEU A 1 211 ? 15.021 1.351 -17.894 1.00 90.69 211 LEU A CA 1
ATOM 1671 C C . LEU A 1 211 ? 15.524 2.774 -18.172 1.00 90.69 211 LEU A C 1
ATOM 1673 O O . LEU A 1 211 ? 16.242 3.004 -19.140 1.00 90.69 211 LEU A O 1
ATOM 1677 N N . ARG A 1 212 ? 15.204 3.745 -17.303 1.00 90.19 212 ARG A N 1
ATOM 1678 C CA . ARG A 1 212 ? 15.622 5.150 -17.495 1.00 90.19 212 ARG A CA 1
ATOM 1679 C C . ARG A 1 212 ? 17.129 5.354 -17.342 1.00 90.19 212 ARG A C 1
ATOM 1681 O O . ARG A 1 212 ? 17.639 6.394 -17.746 1.00 90.19 212 ARG A O 1
ATOM 1688 N N . SER A 1 213 ? 17.794 4.422 -16.658 1.00 86.50 213 SER A N 1
ATOM 1689 C CA . SER A 1 213 ? 19.247 4.400 -16.475 1.00 86.50 213 SER A CA 1
ATOM 1690 C C . SER A 1 213 ? 19.944 3.579 -17.561 1.00 86.50 213 SER A C 1
ATOM 1692 O O . SER A 1 213 ? 21.139 3.341 -17.434 1.00 86.50 213 SER A O 1
ATOM 1694 N N . GLU A 1 214 ? 19.197 3.111 -18.568 1.00 86.50 214 GLU A N 1
ATOM 1695 C CA . GLU A 1 214 ? 19.680 2.319 -19.707 1.00 86.50 214 GLU A CA 1
ATOM 1696 C C . GLU A 1 214 ? 20.390 1.012 -19.308 1.00 86.50 214 GLU A C 1
ATOM 1698 O O . GLU A 1 214 ? 21.125 0.427 -20.093 1.00 86.50 214 GLU A O 1
ATOM 1703 N N . LYS A 1 215 ? 20.135 0.512 -18.091 1.00 83.56 215 LYS A N 1
ATOM 1704 C CA . LYS A 1 215 ? 20.684 -0.768 -17.605 1.00 83.56 215 LYS A CA 1
ATOM 1705 C C . LYS A 1 215 ? 19.988 -1.978 -18.213 1.00 83.56 215 LYS A C 1
ATOM 1707 O O . LYS A 1 215 ? 20.522 -3.077 -18.181 1.00 83.56 215 LYS A O 1
ATOM 1712 N N . ILE A 1 216 ? 18.770 -1.765 -18.693 1.00 86.69 216 ILE A N 1
ATOM 1713 C CA . ILE A 1 216 ? 17.965 -2.725 -19.436 1.00 86.69 216 ILE A CA 1
ATOM 1714 C C . ILE A 1 216 ? 17.256 -1.972 -20.557 1.00 86.69 216 ILE A C 1
ATOM 1716 O O . ILE A 1 216 ? 16.893 -0.803 -20.398 1.00 86.69 216 ILE A O 1
ATOM 1720 N N . SER A 1 217 ? 17.045 -2.638 -21.686 1.00 86.75 217 SER A N 1
ATOM 1721 C CA . SER A 1 217 ? 16.289 -2.079 -22.805 1.00 86.75 217 SER A CA 1
ATOM 1722 C C . SER A 1 217 ? 14.787 -2.302 -22.628 1.00 86.75 217 SER A C 1
ATOM 1724 O O . SER A 1 217 ? 14.351 -3.286 -22.025 1.00 86.75 217 SER A O 1
ATOM 1726 N N . VAL A 1 218 ? 13.983 -1.402 -23.195 1.00 90.06 218 VAL A N 1
ATOM 1727 C CA . VAL A 1 218 ? 12.536 -1.611 -23.321 1.00 90.06 218 VAL A CA 1
ATOM 1728 C C . VAL A 1 218 ? 12.298 -2.768 -24.291 1.00 90.06 218 VAL A C 1
ATOM 1730 O O . VAL A 1 218 ? 12.865 -2.810 -25.381 1.00 90.06 218 VAL A O 1
ATOM 1733 N N . THR A 1 219 ? 11.464 -3.718 -23.881 1.00 90.31 219 THR A N 1
ATOM 1734 C CA . THR A 1 219 ? 11.028 -4.856 -24.697 1.00 90.31 219 THR A CA 1
ATOM 1735 C C . THR A 1 219 ? 9.520 -5.026 -24.550 1.00 90.31 219 THR A C 1
ATOM 1737 O O . THR A 1 219 ? 8.942 -4.556 -23.569 1.00 90.31 219 THR A O 1
ATOM 1740 N N . THR A 1 220 ? 8.877 -5.762 -25.457 1.00 89.94 220 THR A N 1
ATOM 1741 C CA . THR A 1 220 ? 7.450 -6.111 -25.325 1.00 89.94 220 THR A CA 1
ATOM 1742 C C . THR A 1 220 ? 7.146 -6.767 -23.974 1.00 89.94 220 THR A C 1
ATOM 1744 O O . THR A 1 220 ? 6.165 -6.426 -23.328 1.00 89.94 220 THR A O 1
ATOM 1747 N N . GLN A 1 221 ? 8.041 -7.626 -23.470 1.00 89.88 221 GLN A N 1
ATOM 1748 C CA . GLN A 1 221 ? 7.887 -8.252 -22.152 1.00 89.88 221 GLN A CA 1
ATOM 1749 C C . GLN A 1 221 ? 7.880 -7.225 -21.005 1.00 89.88 221 GLN A C 1
ATOM 1751 O O . GLN A 1 221 ? 7.155 -7.398 -20.025 1.00 89.88 221 GLN A O 1
ATOM 1756 N N . VAL A 1 222 ? 8.686 -6.163 -21.109 1.00 90.94 222 VAL A N 1
ATOM 1757 C CA . VAL A 1 222 ? 8.710 -5.061 -20.134 1.00 90.94 222 VAL A CA 1
ATOM 1758 C C . VAL A 1 222 ? 7.417 -4.255 -20.200 1.00 90.94 222 VAL A C 1
ATOM 1760 O O . VAL A 1 222 ? 6.846 -3.949 -19.155 1.00 90.94 222 VAL A O 1
ATOM 1763 N N . VAL A 1 223 ? 6.934 -3.941 -21.404 1.00 93.12 223 VAL A N 1
ATOM 1764 C CA . VAL A 1 223 ? 5.658 -3.237 -21.592 1.00 93.12 223 VAL A CA 1
ATOM 1765 C C . VAL A 1 223 ? 4.503 -4.063 -21.011 1.00 93.12 223 VAL A C 1
ATOM 1767 O O . VAL A 1 223 ? 3.730 -3.538 -20.214 1.00 93.12 223 VAL A O 1
ATOM 1770 N N . ASP A 1 224 ? 4.456 -5.372 -21.275 1.00 91.31 224 ASP A N 1
ATOM 1771 C CA . ASP A 1 224 ? 3.463 -6.297 -20.705 1.00 91.31 224 ASP A CA 1
ATOM 1772 C C . ASP A 1 224 ? 3.528 -6.384 -19.171 1.00 91.31 224 ASP A C 1
ATOM 1774 O O . ASP A 1 224 ? 2.511 -6.567 -18.495 1.00 91.31 224 ASP A O 1
ATOM 1778 N N . LEU A 1 225 ? 4.727 -6.303 -18.584 1.00 91.81 225 LEU A N 1
ATOM 1779 C CA . LEU A 1 225 ? 4.892 -6.225 -17.130 1.00 91.81 225 LEU A CA 1
ATOM 1780 C C . LEU A 1 225 ? 4.308 -4.918 -16.587 1.00 91.81 225 LEU A C 1
ATOM 1782 O O . LEU A 1 225 ? 3.547 -4.953 -15.623 1.00 91.81 225 LEU A O 1
ATOM 1786 N N . LEU A 1 226 ? 4.619 -3.784 -17.217 1.00 94.56 226 LEU A N 1
ATOM 1787 C CA . LEU A 1 226 ? 4.125 -2.472 -16.798 1.00 94.56 226 LEU A CA 1
ATOM 1788 C C . LEU A 1 226 ? 2.602 -2.345 -16.950 1.00 94.56 226 LEU A C 1
ATOM 1790 O O . LEU A 1 226 ? 1.961 -1.808 -16.050 1.00 94.56 226 LEU A O 1
ATOM 1794 N N . LEU A 1 227 ? 2.021 -2.878 -18.031 1.00 93.94 227 LEU A N 1
ATOM 1795 C CA . LEU A 1 227 ? 0.569 -2.919 -18.246 1.00 93.94 227 LEU A CA 1
ATOM 1796 C C . LEU A 1 227 ? -0.135 -3.747 -17.166 1.00 93.94 227 LEU A C 1
ATOM 1798 O O . LEU A 1 227 ? -1.091 -3.276 -16.559 1.00 93.94 227 LEU A O 1
ATOM 1802 N N . ARG A 1 228 ? 0.395 -4.928 -16.822 1.00 92.25 228 ARG A N 1
ATOM 1803 C CA . ARG A 1 228 ? -0.138 -5.711 -15.694 1.00 92.25 228 ARG A CA 1
ATOM 1804 C C . ARG A 1 228 ? -0.024 -4.961 -14.368 1.00 92.25 228 ARG A C 1
ATOM 1806 O O . ARG A 1 228 ? -0.957 -4.971 -13.574 1.00 92.25 228 ARG A O 1
ATOM 1813 N N . GLY A 1 229 ? 1.102 -4.290 -14.126 1.00 91.81 229 GLY A N 1
ATOM 1814 C CA . GLY A 1 229 ? 1.285 -3.436 -12.952 1.00 91.81 229 GLY A CA 1
ATOM 1815 C C . GLY A 1 229 ? 0.264 -2.299 -12.870 1.00 91.81 229 GLY A C 1
ATOM 1816 O O . GLY A 1 229 ? -0.249 -2.012 -11.788 1.00 91.81 229 GLY A O 1
ATOM 1817 N N . LEU A 1 230 ? -0.052 -1.680 -14.010 1.00 95.00 230 LEU A N 1
ATOM 1818 C CA . LEU A 1 230 ? -1.099 -0.671 -14.138 1.00 95.00 230 LEU A CA 1
ATOM 1819 C C . LEU A 1 230 ? -2.479 -1.249 -13.801 1.00 95.00 230 LEU A C 1
ATOM 1821 O O . LEU A 1 230 ? -3.215 -0.620 -13.040 1.00 95.00 230 LEU A O 1
ATOM 1825 N N . ASP A 1 231 ? -2.815 -2.431 -14.316 1.00 91.06 231 ASP A N 1
ATOM 1826 C CA . ASP A 1 231 ? -4.095 -3.093 -14.042 1.00 91.06 231 ASP A CA 1
ATOM 1827 C C . ASP A 1 231 ? -4.269 -3.387 -12.547 1.00 91.06 231 ASP A C 1
ATOM 1829 O O . ASP A 1 231 ? -5.290 -3.013 -11.962 1.00 91.06 231 ASP A O 1
ATOM 1833 N N . TYR A 1 232 ? -3.243 -3.948 -11.893 1.00 89.50 232 TYR A N 1
ATOM 1834 C CA . TYR A 1 232 ? -3.259 -4.158 -10.442 1.00 89.50 232 TYR A CA 1
ATOM 1835 C C . TYR A 1 232 ? -3.433 -2.839 -9.678 1.00 89.50 232 TYR A C 1
ATOM 1837 O O . TYR A 1 232 ? -4.228 -2.770 -8.742 1.00 89.50 232 TYR A O 1
ATOM 1845 N N . ALA A 1 233 ? -2.731 -1.773 -10.079 1.00 91.19 233 ALA A N 1
ATOM 1846 C CA . ALA A 1 233 ? -2.835 -0.471 -9.422 1.00 91.19 233 ALA A CA 1
ATOM 1847 C C . ALA A 1 233 ? -4.238 0.143 -9.576 1.00 91.19 233 ALA A C 1
ATOM 1849 O O . ALA A 1 233 ? -4.786 0.670 -8.606 1.00 91.19 233 ALA A O 1
ATOM 1850 N N . LYS A 1 234 ? -4.844 0.042 -10.767 1.00 91.69 234 LYS A N 1
ATOM 1851 C CA . LYS A 1 234 ? -6.221 0.492 -11.024 1.00 91.69 234 LYS A CA 1
ATOM 1852 C C . LYS A 1 234 ? -7.225 -0.285 -10.176 1.00 91.69 234 LYS A C 1
ATOM 1854 O O . LYS A 1 234 ? -8.091 0.333 -9.560 1.00 91.69 234 LYS A O 1
ATOM 1859 N N . ASN A 1 235 ? -7.085 -1.609 -10.109 1.00 85.94 235 ASN A N 1
ATOM 1860 C CA . ASN A 1 235 ? -7.970 -2.453 -9.312 1.00 85.94 235 ASN A CA 1
ATOM 1861 C C . ASN A 1 235 ? -7.851 -2.124 -7.815 1.00 85.94 235 ASN A C 1
ATOM 1863 O O . ASN A 1 235 ? -8.852 -1.861 -7.156 1.00 85.94 235 ASN A O 1
ATOM 1867 N N . MET A 1 236 ? -6.627 -2.002 -7.293 1.00 82.31 236 MET A N 1
ATOM 1868 C CA . MET A 1 236 ? -6.392 -1.582 -5.906 1.00 82.31 236 MET A CA 1
ATOM 1869 C C . MET A 1 236 ? -7.039 -0.232 -5.581 1.00 82.31 236 MET A C 1
ATOM 1871 O O . MET A 1 236 ? -7.665 -0.092 -4.535 1.00 82.31 236 MET A O 1
ATOM 1875 N N . LEU A 1 237 ? -6.926 0.762 -6.469 1.00 86.50 237 LEU A N 1
ATOM 1876 C CA . LEU A 1 237 ? -7.589 2.055 -6.270 1.00 86.50 237 LEU A CA 1
ATOM 1877 C C . LEU A 1 237 ? -9.115 1.942 -6.283 1.00 86.50 237 LEU A C 1
ATOM 1879 O O . LEU A 1 237 ? -9.772 2.618 -5.494 1.00 86.50 237 LEU A O 1
ATOM 1883 N N . GLN A 1 238 ? -9.679 1.102 -7.152 1.00 83.44 238 GLN A N 1
ATOM 1884 C CA . GLN A 1 238 ? -11.117 0.844 -7.177 1.00 83.44 238 GLN A CA 1
ATOM 1885 C C . GLN A 1 238 ? -11.591 0.194 -5.870 1.00 83.44 238 GLN A C 1
ATOM 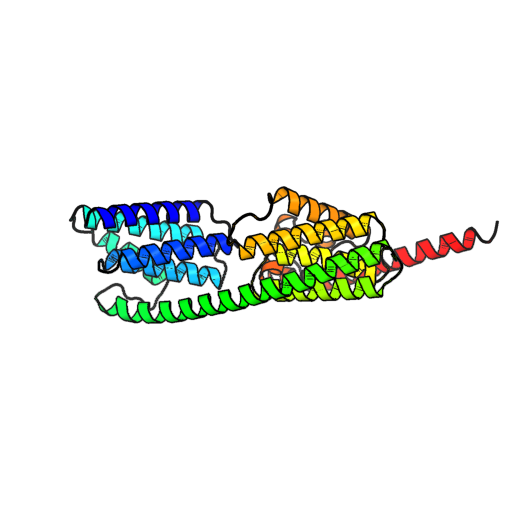1887 O O . GLN A 1 238 ? -12.592 0.611 -5.300 1.00 83.44 238 GLN A O 1
ATOM 1892 N N . GLN A 1 239 ? -10.846 -0.774 -5.344 1.00 74.88 239 GLN A N 1
ATOM 1893 C CA . GLN A 1 239 ? -11.170 -1.432 -4.076 1.00 74.88 239 GLN A CA 1
ATOM 1894 C C . GLN A 1 239 ? -11.105 -0.475 -2.885 1.00 74.88 239 GLN A C 1
ATOM 1896 O O . GLN A 1 239 ? -11.995 -0.487 -2.034 1.00 74.88 239 GLN A O 1
ATOM 1901 N N . ILE A 1 240 ? -10.084 0.391 -2.859 1.00 76.31 240 ILE A N 1
ATOM 1902 C CA . ILE A 1 240 ? -9.951 1.461 -1.862 1.00 76.31 240 ILE A CA 1
ATOM 1903 C C . ILE A 1 240 ? -11.162 2.403 -1.924 1.00 76.31 240 ILE A C 1
ATOM 1905 O O . ILE A 1 240 ? -11.696 2.782 -0.886 1.00 76.31 240 ILE A O 1
ATOM 1909 N N . GLU A 1 241 ? -11.620 2.769 -3.123 1.00 78.94 241 GLU A N 1
ATOM 1910 C CA . GLU A 1 241 ? -12.797 3.627 -3.311 1.00 78.94 241 GLU A CA 1
ATOM 1911 C C . GLU A 1 241 ? -14.101 2.957 -2.856 1.00 78.94 241 GLU A C 1
ATOM 1913 O O . GLU A 1 241 ? -14.953 3.593 -2.235 1.00 78.94 241 GLU A O 1
ATOM 1918 N N . GLU A 1 242 ? -14.261 1.668 -3.151 1.00 71.94 242 GLU A N 1
ATOM 1919 C CA . GLU A 1 242 ? -15.469 0.900 -2.847 1.00 71.94 242 GLU A CA 1
ATOM 1920 C C . GLU A 1 242 ? -15.535 0.426 -1.381 1.00 71.94 242 GLU A C 1
ATOM 1922 O O . GLU A 1 242 ? -16.516 -0.213 -0.995 1.00 71.94 242 GLU A O 1
ATOM 1927 N N . ASN A 1 243 ? -14.525 0.744 -0.558 1.00 63.62 243 ASN A N 1
ATOM 1928 C CA . ASN A 1 243 ? -14.311 0.177 0.783 1.00 63.62 243 ASN A CA 1
ATOM 1929 C C . ASN A 1 243 ? -14.380 -1.361 0.791 1.00 63.62 243 ASN A C 1
ATOM 1931 O O . ASN A 1 243 ? -14.805 -1.970 1.772 1.00 63.62 243 ASN A O 1
ATOM 1935 N N . GLN A 1 244 ? -14.014 -2.003 -0.319 1.00 47.25 244 GLN A N 1
ATOM 1936 C CA . GLN A 1 244 ? -13.989 -3.455 -0.413 1.00 47.25 244 GLN A CA 1
ATOM 1937 C C . GLN A 1 244 ? -12.593 -3.939 -0.036 1.00 47.25 244 GLN A C 1
ATOM 1939 O O . GLN A 1 244 ? -11.607 -3.587 -0.682 1.00 47.25 244 GLN A O 1
ATOM 1944 N N . ILE A 1 245 ? -12.506 -4.791 0.990 1.00 41.50 245 ILE A N 1
ATOM 1945 C CA . ILE A 1 245 ? -11.322 -5.625 1.192 1.00 41.50 245 ILE A CA 1
ATOM 1946 C C . ILE A 1 245 ? -11.301 -6.614 0.038 1.00 41.50 245 ILE A C 1
ATOM 1948 O O . ILE A 1 245 ? -12.044 -7.596 0.061 1.00 41.50 245 ILE A O 1
ATOM 1952 N N . ASN A 1 246 ? -10.469 -6.379 -0.971 1.00 39.06 246 ASN A N 1
ATOM 1953 C CA . ASN A 1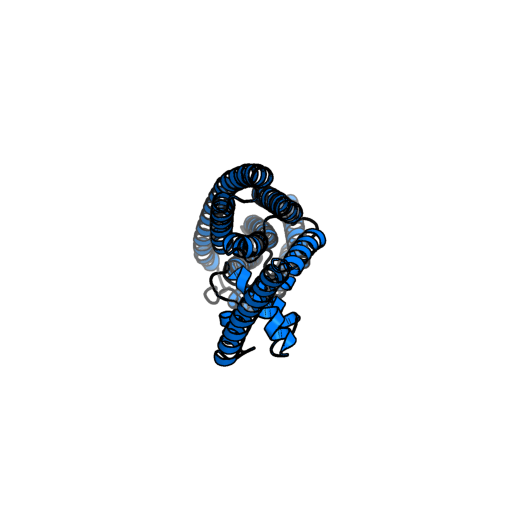 246 ? -10.052 -7.489 -1.808 1.00 39.06 246 ASN A CA 1
ATOM 1954 C C . ASN A 1 246 ? -8.752 -7.230 -2.553 1.00 39.06 246 ASN A C 1
ATOM 1956 O O . ASN A 1 246 ? -8.754 -7.330 -3.774 1.00 39.06 246 ASN A O 1
ATOM 1960 N N . ILE A 1 247 ? -7.646 -6.966 -1.839 1.00 47.69 247 ILE A N 1
ATOM 1961 C CA . ILE A 1 247 ? -6.296 -7.159 -2.401 1.00 47.69 247 ILE A CA 1
ATOM 1962 C C . ILE A 1 247 ? -6.377 -8.449 -3.215 1.00 47.69 247 ILE A C 1
ATOM 1964 O O . ILE A 1 247 ? -6.644 -9.494 -2.619 1.00 47.69 247 ILE A O 1
ATOM 1968 N N . GLU A 1 248 ? -6.315 -8.366 -4.551 1.00 43.34 248 GLU A N 1
ATOM 1969 C CA . GLU A 1 248 ? -6.558 -9.541 -5.389 1.00 43.34 248 GLU A CA 1
ATOM 1970 C C . GLU A 1 248 ? -5.748 -10.695 -4.822 1.00 43.34 248 GLU A C 1
ATOM 1972 O O . GLU A 1 248 ? -4.583 -10.462 -4.501 1.00 43.34 248 GLU A O 1
ATOM 1977 N N . ASN A 1 249 ? -6.388 -11.865 -4.655 1.00 50.59 249 ASN A N 1
ATOM 1978 C CA . ASN A 1 249 ? -5.837 -13.097 -4.079 1.00 50.59 249 ASN A CA 1
ATOM 1979 C C . ASN A 1 249 ? -4.326 -12.960 -3.845 1.00 50.59 249 ASN A C 1
ATOM 1981 O O . ASN A 1 249 ? -3.620 -13.078 -4.843 1.00 50.59 249 ASN A O 1
ATOM 1985 N N . PRO A 1 250 ? -3.842 -12.625 -2.629 1.00 55.47 250 PRO A N 1
ATOM 1986 C CA . PRO A 1 250 ? -2.491 -12.100 -2.386 1.00 55.47 250 PRO A CA 1
ATOM 1987 C C . PRO A 1 250 ? -1.393 -12.826 -3.169 1.00 55.47 250 PRO A C 1
ATOM 1989 O O . PRO A 1 250 ? -0.501 -12.209 -3.736 1.00 55.47 250 PRO A O 1
ATOM 1992 N N . THR A 1 251 ? -1.572 -14.133 -3.361 1.00 55.44 251 THR A N 1
ATOM 1993 C CA . THR A 1 251 ? -0.784 -15.000 -4.240 1.00 55.44 251 THR A CA 1
ATOM 1994 C C . THR A 1 251 ? -0.555 -14.483 -5.675 1.00 55.44 251 THR A C 1
ATOM 1996 O O . THR A 1 251 ? 0.533 -14.671 -6.207 1.00 55.44 251 THR A O 1
ATOM 1999 N N . ILE A 1 252 ? -1.536 -13.867 -6.338 1.00 62.59 252 ILE A N 1
ATOM 2000 C CA . ILE A 1 252 ? -1.442 -13.335 -7.707 1.00 62.59 252 ILE A CA 1
ATOM 2001 C C . ILE A 1 252 ? -0.532 -12.107 -7.733 1.00 62.59 252 ILE A C 1
ATOM 2003 O O . ILE A 1 252 ? 0.412 -12.068 -8.524 1.00 62.59 252 ILE A O 1
ATOM 2007 N N . ILE A 1 253 ? -0.762 -11.140 -6.845 1.00 68.94 253 ILE A N 1
ATOM 2008 C CA . ILE A 1 253 ? 0.067 -9.933 -6.759 1.00 68.94 253 ILE A CA 1
ATOM 2009 C C . ILE A 1 253 ? 1.474 -10.295 -6.294 1.00 68.94 253 ILE A C 1
ATOM 2011 O O . ILE A 1 253 ? 2.442 -9.845 -6.902 1.00 68.94 253 ILE A O 1
ATOM 2015 N N . ASP A 1 254 ? 1.600 -11.184 -5.311 1.00 69.25 254 ASP A N 1
ATOM 2016 C CA . ASP A 1 254 ? 2.881 -11.725 -4.864 1.00 69.25 254 ASP A CA 1
ATOM 2017 C C . ASP A 1 254 ? 3.609 -12.430 -6.013 1.00 69.25 254 ASP A C 1
ATOM 2019 O O . ASP A 1 254 ? 4.810 -12.238 -6.193 1.00 69.25 254 ASP A O 1
ATOM 2023 N N . SER A 1 255 ? 2.897 -13.190 -6.856 1.00 74.12 255 SER A N 1
ATOM 2024 C CA . SER A 1 255 ? 3.491 -13.837 -8.033 1.00 74.12 255 SER A CA 1
ATOM 2025 C C . SER A 1 255 ? 3.943 -12.833 -9.096 1.00 74.12 255 SER A C 1
ATOM 2027 O O . SER A 1 255 ? 4.987 -13.027 -9.724 1.00 74.12 255 SER A O 1
ATOM 2029 N N . TYR A 1 256 ? 3.201 -11.739 -9.287 1.00 83.44 256 TYR A N 1
ATOM 2030 C CA . TYR A 1 256 ? 3.588 -10.654 -10.183 1.00 83.44 256 TYR A CA 1
ATOM 2031 C C . TYR A 1 256 ? 4.818 -9.918 -9.652 1.00 83.44 256 TYR A C 1
ATOM 2033 O O . TYR A 1 256 ? 5.790 -9.753 -10.387 1.00 83.44 256 TYR A O 1
ATOM 2041 N N . VAL A 1 257 ? 4.808 -9.536 -8.373 1.00 78.19 257 VAL A N 1
ATOM 2042 C CA . VAL A 1 257 ? 5.932 -8.877 -7.703 1.00 78.19 257 VAL A CA 1
ATOM 2043 C C . VAL A 1 257 ? 7.160 -9.782 -7.721 1.00 78.19 257 VAL A C 1
ATOM 2045 O O . VAL A 1 257 ? 8.244 -9.312 -8.047 1.00 78.19 257 VAL A O 1
ATOM 2048 N N . ALA A 1 258 ? 7.010 -11.084 -7.473 1.00 78.94 258 ALA A N 1
ATOM 2049 C CA . ALA A 1 258 ? 8.095 -12.053 -7.593 1.00 78.94 258 ALA A CA 1
ATOM 2050 C C . ALA A 1 258 ? 8.620 -12.153 -9.031 1.00 78.94 258 ALA A C 1
ATOM 2052 O O . ALA A 1 258 ? 9.828 -12.183 -9.240 1.00 78.94 258 ALA A O 1
ATOM 2053 N N . SER A 1 259 ? 7.739 -12.156 -10.035 1.00 82.19 259 SER A N 1
ATOM 2054 C CA . SER A 1 259 ? 8.141 -12.173 -11.448 1.00 82.19 259 SER A CA 1
ATOM 2055 C C . SER A 1 259 ? 8.916 -10.913 -11.834 1.00 82.19 259 SER A C 1
ATOM 2057 O O . SER A 1 259 ? 9.942 -11.000 -12.505 1.00 82.19 259 SER A O 1
ATOM 2059 N N . LEU A 1 260 ? 8.449 -9.747 -11.382 1.00 83.56 260 LEU A N 1
ATOM 2060 C CA . LEU A 1 260 ? 9.117 -8.468 -11.595 1.00 83.56 260 LEU A CA 1
ATOM 2061 C C . LEU A 1 260 ? 10.470 -8.444 -10.879 1.00 83.56 260 LEU A C 1
ATOM 2063 O O . LEU A 1 260 ? 11.471 -8.077 -11.483 1.00 83.56 260 LEU A O 1
ATOM 2067 N N . ASN A 1 261 ? 10.522 -8.897 -9.627 1.00 80.19 261 ASN A N 1
ATOM 2068 C CA . ASN A 1 261 ? 11.756 -8.967 -8.853 1.00 80.19 261 ASN A CA 1
ATOM 2069 C C . ASN A 1 261 ? 12.754 -9.967 -9.422 1.00 80.19 261 ASN A C 1
ATOM 2071 O O . ASN A 1 261 ? 13.943 -9.693 -9.395 1.00 80.19 261 ASN A O 1
ATOM 2075 N N . ASN A 1 262 ? 12.316 -11.092 -9.981 1.00 82.06 262 ASN A N 1
ATOM 2076 C CA . ASN A 1 262 ? 13.217 -12.009 -10.678 1.00 82.06 262 ASN A CA 1
ATOM 2077 C C . ASN A 1 262 ? 13.817 -11.343 -11.920 1.00 82.06 262 ASN A C 1
ATOM 2079 O O . ASN A 1 262 ? 15.030 -11.383 -12.106 1.00 82.06 262 ASN A O 1
ATOM 2083 N N . PHE A 1 263 ? 12.990 -10.649 -12.707 1.00 81.31 263 PHE A N 1
ATOM 2084 C CA . PHE A 1 263 ? 13.446 -9.905 -13.881 1.00 81.31 263 PHE A CA 1
ATOM 2085 C C . PHE A 1 263 ? 14.455 -8.796 -13.522 1.00 81.31 263 PHE A C 1
ATOM 2087 O O . PHE A 1 263 ? 15.458 -8.604 -14.209 1.00 81.31 263 PHE A O 1
ATOM 2094 N N . THR A 1 264 ? 14.228 -8.069 -12.424 1.00 78.38 264 THR A N 1
ATOM 2095 C CA . THR A 1 264 ? 15.146 -7.010 -11.973 1.00 78.38 264 THR A CA 1
ATOM 2096 C C . THR A 1 264 ? 16.367 -7.551 -11.225 1.00 78.38 264 THR A C 1
ATOM 2098 O O . THR A 1 264 ? 17.441 -6.976 -11.353 1.00 78.38 264 THR A O 1
ATOM 2101 N N . ASN A 1 265 ? 16.261 -8.661 -10.491 1.00 73.38 265 ASN A N 1
ATOM 2102 C CA . ASN A 1 265 ? 17.381 -9.269 -9.763 1.00 73.38 265 ASN A CA 1
ATOM 2103 C C . ASN A 1 265 ? 18.460 -9.815 -10.695 1.00 73.38 265 ASN A C 1
ATOM 2105 O O . ASN A 1 265 ? 19.641 -9.707 -10.367 1.00 73.38 265 ASN A O 1
ATOM 2109 N N . GLU A 1 266 ? 18.074 -10.361 -11.852 1.00 67.50 266 GLU A N 1
ATOM 2110 C CA . GLU A 1 266 ? 19.027 -10.797 -12.883 1.00 67.50 266 GLU A CA 1
ATOM 2111 C C . GLU A 1 266 ? 19.912 -9.644 -13.378 1.00 67.50 266 GLU A C 1
ATOM 2113 O O . GLU A 1 266 ? 21.047 -9.867 -13.786 1.00 67.50 266 GLU A O 1
ATOM 2118 N N . THR A 1 267 ? 19.420 -8.407 -13.294 1.00 66.50 267 THR A N 1
ATOM 2119 C CA . THR A 1 267 ? 20.083 -7.213 -13.839 1.00 66.50 267 THR A CA 1
ATOM 2120 C C . THR A 1 267 ? 20.656 -6.300 -12.753 1.00 66.50 267 THR A C 1
ATOM 2122 O O . THR A 1 267 ? 21.598 -5.540 -12.988 1.00 66.50 267 THR A O 1
ATOM 2125 N N . ARG A 1 268 ? 20.133 -6.373 -11.525 1.00 73.25 268 ARG A N 1
ATOM 2126 C CA . ARG A 1 268 ? 20.640 -5.664 -10.350 1.00 73.25 268 ARG A CA 1
ATOM 2127 C C . ARG A 1 268 ? 20.258 -6.418 -9.069 1.00 73.25 268 ARG A C 1
ATOM 2129 O O . ARG A 1 268 ? 19.114 -6.303 -8.632 1.00 73.25 268 ARG A O 1
ATOM 2136 N N . PRO A 1 269 ? 21.206 -7.077 -8.380 1.00 77.75 269 PRO A N 1
ATOM 2137 C CA . PRO A 1 269 ? 20.905 -7.728 -7.106 1.00 77.75 269 PRO A CA 1
ATOM 2138 C C . PRO A 1 269 ? 20.475 -6.684 -6.067 1.00 77.75 269 PRO A C 1
ATOM 2140 O O . PRO A 1 269 ? 21.128 -5.640 -5.939 1.00 77.75 269 PRO A O 1
ATOM 2143 N N . THR A 1 270 ? 19.384 -6.923 -5.332 1.00 83.88 270 THR A N 1
ATOM 2144 C CA . THR A 1 270 ? 18.935 -6.012 -4.266 1.00 83.88 270 THR A CA 1
ATOM 2145 C C . THR A 1 270 ? 19.894 -6.026 -3.074 1.00 83.88 270 THR A C 1
ATOM 2147 O O . THR A 1 270 ? 20.710 -6.927 -2.894 1.00 83.88 270 THR A O 1
ATOM 2150 N N . ILE A 1 271 ? 19.820 -4.996 -2.225 1.00 83.62 271 ILE A N 1
ATOM 2151 C CA . ILE A 1 271 ? 20.613 -4.969 -0.986 1.00 83.62 271 ILE A CA 1
ATOM 2152 C C . ILE A 1 271 ? 20.227 -6.151 -0.084 1.00 83.62 271 ILE A C 1
ATOM 2154 O O . ILE A 1 271 ? 21.119 -6.789 0.469 1.00 83.62 271 ILE A O 1
ATOM 2158 N N . GLY A 1 272 ? 18.929 -6.464 0.011 1.00 84.38 272 GLY A N 1
ATOM 2159 C CA . GLY A 1 272 ? 18.418 -7.607 0.770 1.00 84.38 272 GLY A CA 1
ATOM 2160 C C . GLY A 1 272 ? 18.976 -8.938 0.265 1.00 84.38 272 GLY A C 1
ATOM 2161 O O . GLY A 1 272 ? 19.576 -9.678 1.044 1.00 84.38 272 GLY A O 1
ATOM 2162 N N . SER A 1 273 ? 18.942 -9.182 -1.052 1.00 83.50 273 SER A N 1
ATOM 2163 C CA . SER A 1 273 ? 19.474 -10.421 -1.633 1.00 83.50 273 SER A CA 1
ATOM 2164 C C . SER A 1 273 ? 20.984 -10.574 -1.412 1.00 83.50 273 SER A C 1
ATOM 2166 O O . SER A 1 273 ? 21.460 -11.671 -1.117 1.00 83.50 273 SER A O 1
ATOM 2168 N N . ILE A 1 274 ? 21.755 -9.480 -1.497 1.00 85.06 274 ILE A N 1
ATOM 2169 C CA . ILE A 1 274 ? 23.200 -9.494 -1.210 1.00 85.06 274 ILE A CA 1
ATOM 2170 C C . ILE A 1 274 ? 23.457 -9.776 0.277 1.00 85.06 274 ILE A C 1
ATOM 2172 O O . ILE A 1 274 ? 24.385 -10.517 0.606 1.00 85.06 274 ILE A O 1
ATOM 2176 N N . MET A 1 275 ? 22.660 -9.196 1.178 1.00 87.75 275 MET A N 1
ATOM 2177 C CA . MET A 1 275 ? 22.771 -9.439 2.619 1.00 87.75 275 MET A CA 1
ATOM 2178 C C . MET A 1 275 ? 22.465 -10.901 2.967 1.00 87.75 275 MET A C 1
ATOM 2180 O O . MET A 1 275 ? 23.231 -11.501 3.722 1.00 87.75 275 MET A O 1
ATOM 2184 N N . ILE A 1 276 ? 21.434 -11.500 2.362 1.00 87.44 276 ILE A N 1
ATOM 2185 C CA . ILE A 1 276 ? 21.113 -12.929 2.523 1.00 87.44 276 ILE A CA 1
ATOM 2186 C C . ILE A 1 276 ? 22.247 -13.804 1.992 1.00 87.44 276 ILE A C 1
ATOM 2188 O O . ILE A 1 276 ? 22.723 -14.696 2.692 1.00 87.44 276 ILE A O 1
ATOM 2192 N N . GLN A 1 277 ? 22.748 -13.524 0.785 1.00 85.88 277 GLN A N 1
ATOM 2193 C CA . GLN A 1 277 ? 23.847 -14.291 0.191 1.00 85.88 277 GLN A CA 1
ATOM 2194 C C . GLN A 1 277 ? 25.122 -14.240 1.048 1.00 85.88 277 GLN A C 1
ATOM 2196 O O . GLN A 1 277 ? 25.871 -15.216 1.117 1.00 85.88 277 GLN A O 1
ATOM 2201 N N . LYS A 1 278 ? 25.378 -13.105 1.707 1.00 86.62 278 LYS A N 1
ATOM 2202 C CA . LYS A 1 278 ? 26.500 -12.926 2.639 1.00 86.62 278 LYS A CA 1
ATOM 2203 C C . LYS A 1 278 ? 26.236 -13.507 4.035 1.00 86.62 278 LYS A C 1
ATOM 2205 O O . LYS A 1 278 ? 27.151 -13.493 4.853 1.00 86.62 278 LYS A O 1
ATOM 2210 N N . GLY A 1 279 ? 25.033 -14.019 4.305 1.00 86.69 279 GLY A N 1
ATOM 2211 C CA . GLY A 1 279 ? 24.633 -14.558 5.606 1.00 86.69 279 GLY A CA 1
ATOM 2212 C C . GLY A 1 279 ? 24.471 -13.495 6.695 1.00 86.69 279 GLY A C 1
ATOM 2213 O O . GLY A 1 279 ? 24.598 -13.821 7.871 1.00 86.69 279 GLY A O 1
ATOM 2214 N N . LEU A 1 280 ? 24.246 -12.236 6.308 1.00 88.31 280 LEU A N 1
ATOM 2215 C CA . LEU A 1 280 ? 24.077 -11.108 7.230 1.00 88.31 280 LEU A CA 1
ATOM 2216 C C . LEU A 1 280 ? 22.651 -11.015 7.775 1.00 88.31 280 LEU A C 1
ATOM 2218 O O . LEU A 1 280 ? 22.462 -10.610 8.914 1.00 88.31 280 LEU A O 1
ATOM 2222 N N . ILE A 1 281 ? 21.664 -11.392 6.960 1.00 89.06 281 ILE A N 1
ATOM 2223 C CA . ILE A 1 281 ? 20.250 -11.451 7.339 1.00 89.06 281 ILE A CA 1
ATOM 2224 C C . ILE A 1 281 ? 19.621 -12.737 6.791 1.00 89.06 281 ILE A C 1
ATOM 2226 O O . ILE A 1 281 ? 20.092 -13.304 5.805 1.00 89.06 281 ILE A O 1
ATOM 2230 N N . SER A 1 282 ? 18.546 -13.186 7.422 1.00 86.62 282 SER A N 1
ATOM 2231 C CA . SER A 1 282 ? 17.670 -14.271 6.975 1.00 86.62 282 SER A CA 1
ATOM 2232 C C . SER A 1 282 ? 16.536 -13.760 6.077 1.00 86.62 282 SER A C 1
ATOM 2234 O O . SER A 1 282 ? 16.198 -12.577 6.098 1.00 86.62 282 SER A O 1
ATOM 2236 N N . GLU A 1 283 ? 15.884 -14.663 5.336 1.00 78.31 283 GLU A N 1
ATOM 2237 C CA . GLU A 1 283 ? 14.685 -14.340 4.536 1.00 78.31 283 GLU A CA 1
ATOM 2238 C C . GLU A 1 283 ? 13.560 -13.739 5.399 1.00 78.31 283 GLU A C 1
ATOM 2240 O O . GLU A 1 283 ? 12.860 -12.821 4.978 1.00 78.31 283 GLU A O 1
ATOM 2245 N N . THR A 1 284 ? 13.417 -14.203 6.644 1.00 77.12 284 THR A N 1
ATOM 2246 C CA . THR A 1 284 ? 12.442 -13.655 7.595 1.00 77.12 284 THR A CA 1
ATOM 2247 C C . THR A 1 284 ? 12.765 -12.222 8.014 1.00 77.12 284 THR A C 1
ATOM 2249 O O . THR A 1 284 ? 11.857 -11.407 8.153 1.00 77.12 284 THR A O 1
ATOM 2252 N N . GLU A 1 285 ? 14.046 -11.894 8.190 1.00 82.38 285 GLU A N 1
ATOM 2253 C CA . GLU A 1 285 ? 14.482 -10.537 8.543 1.00 82.38 285 GLU A CA 1
ATOM 2254 C C . GLU A 1 285 ? 14.373 -9.589 7.343 1.00 82.38 285 GLU A C 1
ATOM 2256 O O . GLU A 1 285 ? 13.979 -8.438 7.512 1.00 82.38 285 GLU A O 1
ATOM 2261 N N . GLU A 1 286 ? 14.633 -10.068 6.122 1.00 84.38 286 GLU A N 1
ATOM 2262 C CA . GLU A 1 286 ? 14.382 -9.295 4.901 1.00 84.38 286 GLU A CA 1
ATOM 2263 C C . GLU A 1 286 ? 12.904 -8.906 4.781 1.00 84.38 286 GLU A C 1
ATOM 2265 O O . GLU A 1 286 ? 12.595 -7.735 4.547 1.00 84.38 286 GLU A O 1
ATOM 2270 N N . GLN A 1 287 ? 11.987 -9.856 4.993 1.00 73.56 287 GLN A N 1
ATOM 2271 C CA . GLN A 1 287 ? 10.551 -9.573 4.950 1.00 73.56 287 GLN A CA 1
ATOM 2272 C C . GLN A 1 287 ? 10.126 -8.540 5.998 1.00 73.56 287 GLN A C 1
ATOM 2274 O O . GLN A 1 287 ? 9.327 -7.653 5.697 1.00 73.56 287 GLN A O 1
ATOM 2279 N N . GLU A 1 288 ? 10.677 -8.618 7.208 1.00 71.94 288 GLU A N 1
ATOM 2280 C CA . GLU A 1 288 ? 10.398 -7.652 8.272 1.00 71.94 288 GLU A CA 1
ATOM 2281 C C . GLU A 1 288 ? 10.894 -6.243 7.906 1.00 71.94 288 GLU A C 1
ATOM 2283 O O . GLU A 1 288 ? 10.154 -5.265 8.029 1.00 71.94 288 GLU A O 1
ATOM 2288 N N . ILE A 1 289 ? 12.109 -6.129 7.360 1.00 80.12 289 ILE A N 1
ATOM 2289 C CA . ILE A 1 289 ? 12.652 -4.847 6.890 1.00 80.12 289 ILE A CA 1
ATOM 2290 C C . ILE A 1 289 ? 11.783 -4.266 5.765 1.00 80.12 289 ILE A C 1
ATOM 2292 O O . ILE A 1 289 ? 11.496 -3.067 5.766 1.00 80.12 289 ILE A O 1
ATOM 2296 N N . LEU A 1 290 ? 11.337 -5.093 4.812 1.00 78.31 290 LEU A N 1
ATOM 2297 C CA . LEU A 1 290 ? 10.467 -4.655 3.714 1.00 78.31 290 LEU A CA 1
ATOM 2298 C C . LEU A 1 290 ? 9.107 -4.161 4.222 1.00 78.31 290 LEU A C 1
ATOM 2300 O O . LEU A 1 290 ? 8.626 -3.126 3.755 1.00 78.31 290 LEU A O 1
ATOM 2304 N N . LYS A 1 291 ? 8.517 -4.837 5.216 1.00 71.19 291 LYS A N 1
ATOM 2305 C CA . LYS A 1 291 ? 7.285 -4.379 5.876 1.00 71.19 291 LYS A CA 1
ATOM 2306 C C . LYS A 1 291 ? 7.482 -3.023 6.545 1.00 71.19 291 LYS A C 1
ATOM 2308 O O . LYS A 1 291 ? 6.697 -2.107 6.310 1.00 71.19 291 LYS A O 1
ATOM 2313 N N . GLN A 1 292 ? 8.555 -2.853 7.315 1.00 73.75 292 GLN A N 1
ATOM 2314 C CA . GLN A 1 292 ? 8.870 -1.577 7.964 1.00 73.75 292 GLN A CA 1
ATOM 2315 C C . GLN A 1 292 ? 9.132 -0.465 6.943 1.00 73.75 292 GLN A C 1
ATOM 2317 O O . GLN A 1 292 ? 8.693 0.674 7.122 1.00 73.75 292 GLN A O 1
ATOM 2322 N N . GLN A 1 293 ? 9.773 -0.797 5.822 1.00 78.12 293 GLN A N 1
ATOM 2323 C CA . GLN A 1 293 ? 9.978 0.142 4.731 1.00 78.12 293 GLN A CA 1
ATOM 2324 C C . GLN A 1 293 ? 8.645 0.591 4.119 1.00 78.12 293 GLN A C 1
ATOM 2326 O O . GLN A 1 293 ? 8.448 1.795 3.930 1.00 78.12 293 GLN A O 1
ATOM 2331 N N . ALA A 1 294 ? 7.717 -0.338 3.877 1.00 68.75 294 ALA A N 1
ATOM 2332 C CA . ALA A 1 294 ? 6.377 -0.030 3.385 1.00 68.75 294 ALA A CA 1
ATOM 2333 C C . ALA A 1 294 ? 5.580 0.832 4.380 1.00 68.75 294 ALA A C 1
ATOM 2335 O O . ALA A 1 294 ? 4.974 1.824 3.976 1.00 68.75 294 ALA A O 1
ATOM 2336 N N . ILE A 1 295 ? 5.652 0.526 5.682 1.00 66.31 295 ILE A N 1
ATOM 2337 C CA . ILE A 1 295 ? 5.013 1.311 6.755 1.00 66.31 295 ILE A CA 1
ATOM 2338 C C . ILE A 1 295 ? 5.584 2.735 6.823 1.00 66.31 295 ILE A C 1
ATOM 2340 O O . ILE A 1 295 ? 4.842 3.692 7.033 1.00 66.31 295 ILE A O 1
ATOM 2344 N N . SER A 1 296 ? 6.891 2.901 6.592 1.00 69.56 296 SER A N 1
ATOM 2345 C CA . SER A 1 296 ? 7.541 4.220 6.526 1.00 69.56 296 SER A CA 1
ATOM 2346 C C . SER A 1 296 ? 7.191 5.019 5.262 1.00 69.56 296 SER A C 1
ATOM 2348 O O . SER A 1 296 ? 7.637 6.161 5.099 1.00 69.56 296 SER A O 1
ATOM 2350 N N . GLY A 1 297 ? 6.453 4.415 4.326 1.00 65.44 297 GLY A N 1
ATOM 2351 C CA . GLY A 1 297 ? 6.185 5.010 3.028 1.00 65.44 297 GLY A CA 1
ATOM 2352 C C . GLY A 1 297 ? 7.410 5.101 2.130 1.00 65.44 297 GLY A C 1
ATOM 2353 O O . GLY A 1 297 ? 7.549 6.059 1.372 1.00 65.44 297 GLY A O 1
ATOM 2354 N N . PHE A 1 298 ? 8.329 4.144 2.263 1.00 74.44 298 PHE A N 1
ATOM 2355 C CA . PHE A 1 298 ? 9.596 4.086 1.532 1.00 74.44 298 PHE A CA 1
ATOM 2356 C C . PHE A 1 298 ? 10.505 5.313 1.739 1.00 74.44 298 PHE A C 1
ATOM 2358 O O . PHE A 1 298 ? 11.399 5.562 0.928 1.00 74.44 298 PHE A O 1
ATOM 2365 N N . LYS A 1 299 ? 10.307 6.080 2.823 1.00 76.38 299 LYS A N 1
ATOM 2366 C CA . LYS A 1 299 ? 11.185 7.204 3.194 1.00 76.38 299 LYS A CA 1
ATOM 2367 C C . LYS A 1 299 ? 12.497 6.721 3.802 1.00 76.38 299 LYS A C 1
ATOM 2369 O O . LYS A 1 299 ? 13.546 7.282 3.490 1.00 76.38 299 LYS A O 1
ATOM 2374 N N . THR A 1 300 ? 12.434 5.691 4.642 1.00 78.94 300 THR A N 1
ATOM 2375 C CA . THR A 1 300 ? 13.616 5.090 5.264 1.00 78.94 300 THR A CA 1
ATOM 2376 C C . THR A 1 300 ? 14.212 4.048 4.324 1.00 78.94 300 THR A C 1
ATOM 2378 O O . THR A 1 300 ? 13.506 3.231 3.720 1.00 78.94 300 THR A O 1
ATOM 2381 N N . ARG A 1 301 ? 15.533 4.076 4.143 1.00 85.44 301 ARG A N 1
ATOM 2382 C CA . ARG A 1 301 ? 16.203 3.134 3.236 1.00 85.44 301 ARG A CA 1
ATOM 2383 C C . ARG A 1 301 ? 16.312 1.760 3.888 1.00 85.44 301 ARG A C 1
ATOM 2385 O O . ARG A 1 301 ? 16.526 1.665 5.089 1.00 85.44 301 ARG A O 1
ATOM 2392 N N . PHE A 1 302 ? 16.283 0.697 3.083 1.00 88.31 302 PHE A N 1
ATOM 2393 C CA . PHE A 1 302 ? 16.423 -0.686 3.563 1.00 88.31 302 PHE A CA 1
ATOM 2394 C C . PHE A 1 302 ? 17.643 -0.856 4.484 1.00 88.31 302 PHE A C 1
ATOM 2396 O O . PHE A 1 302 ? 17.532 -1.380 5.585 1.00 88.31 302 PHE A O 1
ATOM 2403 N N . GLY A 1 303 ? 18.805 -0.344 4.063 1.00 85.81 303 GLY A N 1
ATOM 2404 C CA . GLY A 1 303 ? 20.032 -0.417 4.860 1.00 85.81 303 GLY A CA 1
ATOM 2405 C C . GLY A 1 303 ? 20.004 0.417 6.145 1.00 85.81 303 GLY A C 1
ATOM 2406 O O . GLY A 1 303 ? 20.710 0.082 7.085 1.00 85.81 303 GLY A O 1
ATOM 2407 N N . GLU A 1 304 ? 19.195 1.477 6.218 1.00 87.38 304 GLU A N 1
ATOM 2408 C CA . GLU A 1 304 ? 19.018 2.252 7.456 1.00 87.38 304 GLU A CA 1
ATOM 2409 C C . GLU A 1 304 ? 18.183 1.452 8.460 1.00 87.38 304 GLU A C 1
ATOM 2411 O O . GLU A 1 304 ? 18.609 1.285 9.599 1.00 87.38 304 GLU A O 1
ATOM 2416 N N . ILE A 1 305 ? 17.078 0.853 8.005 1.00 84.38 305 ILE A N 1
ATOM 2417 C CA . ILE A 1 305 ? 16.218 -0.016 8.824 1.00 84.38 305 ILE A CA 1
ATOM 2418 C C . ILE A 1 305 ? 16.998 -1.237 9.331 1.00 84.38 305 ILE A C 1
ATOM 2420 O O . ILE A 1 305 ? 16.907 -1.601 10.501 1.00 84.38 305 ILE A O 1
ATOM 2424 N N . ALA A 1 306 ? 17.818 -1.854 8.476 1.00 87.19 306 ALA A N 1
ATOM 2425 C CA . ALA A 1 306 ? 18.638 -3.002 8.859 1.00 87.19 306 ALA A CA 1
ATOM 2426 C C . ALA A 1 306 ? 19.644 -2.662 9.984 1.00 87.19 306 ALA A C 1
ATOM 2428 O O . ALA A 1 306 ? 19.901 -3.492 10.858 1.00 87.19 306 ALA A O 1
ATOM 2429 N N . VAL A 1 307 ? 20.171 -1.430 9.995 1.00 90.12 307 VAL A N 1
ATOM 2430 C CA . VAL A 1 307 ? 21.048 -0.920 11.064 1.00 90.12 307 VAL A CA 1
ATOM 2431 C C . VAL A 1 307 ? 20.257 -0.579 12.325 1.00 90.12 307 VAL A C 1
ATOM 2433 O O . VAL A 1 307 ? 20.692 -0.907 13.428 1.00 90.12 307 VAL A O 1
ATOM 2436 N N . GLU A 1 308 ? 19.089 0.049 12.189 1.00 88.19 308 GLU A N 1
ATOM 2437 C CA . GLU A 1 308 ? 18.202 0.374 13.315 1.00 88.19 308 GLU A CA 1
ATOM 2438 C C . GLU A 1 308 ? 17.750 -0.886 14.066 1.00 88.19 308 GLU A C 1
ATOM 2440 O O . GLU A 1 308 ? 17.805 -0.927 15.299 1.00 88.19 308 GLU A O 1
ATOM 2445 N N . ASN A 1 309 ? 17.422 -1.946 13.325 1.00 87.50 309 ASN A N 1
ATOM 2446 C CA . ASN A 1 309 ? 17.052 -3.254 13.868 1.00 87.50 309 ASN A CA 1
ATOM 2447 C C . ASN A 1 309 ? 18.250 -4.069 14.381 1.00 87.50 309 ASN A C 1
ATOM 2449 O O . ASN A 1 309 ? 18.059 -5.141 14.952 1.00 87.50 309 ASN A O 1
ATOM 2453 N N . LYS A 1 310 ? 19.478 -3.547 14.238 1.00 87.50 310 LYS A N 1
ATOM 2454 C CA . LYS A 1 310 ? 20.741 -4.187 14.650 1.00 87.50 310 LYS A CA 1
ATOM 2455 C C . LYS A 1 310 ? 21.016 -5.523 13.958 1.00 87.50 310 LYS A C 1
ATOM 2457 O O . LYS A 1 310 ? 21.712 -6.366 14.522 1.00 87.50 310 LYS A O 1
ATOM 2462 N N . TYR A 1 311 ? 20.484 -5.711 12.753 1.00 87.44 311 TYR A N 1
ATOM 2463 C CA . TYR A 1 311 ? 20.808 -6.872 11.928 1.00 87.44 311 TYR A CA 1
ATOM 2464 C C . TYR A 1 311 ? 22.195 -6.737 11.299 1.00 87.44 311 TYR A C 1
ATOM 2466 O O . TYR A 1 311 ? 22.915 -7.720 11.172 1.00 87.44 311 TYR A O 1
ATOM 2474 N N . VAL A 1 312 ? 22.582 -5.511 10.942 1.00 88.62 312 VAL A N 1
ATOM 2475 C CA . VAL A 1 312 ? 23.872 -5.190 10.316 1.00 88.62 312 VAL A CA 1
ATOM 2476 C C . VAL A 1 312 ? 24.435 -3.886 10.865 1.00 88.62 312 VAL A C 1
ATOM 2478 O O . VAL A 1 312 ? 23.697 -3.011 11.318 1.00 88.62 312 VAL A O 1
ATOM 2481 N N . ASP A 1 313 ? 25.747 -3.712 10.768 1.00 89.94 313 ASP A N 1
A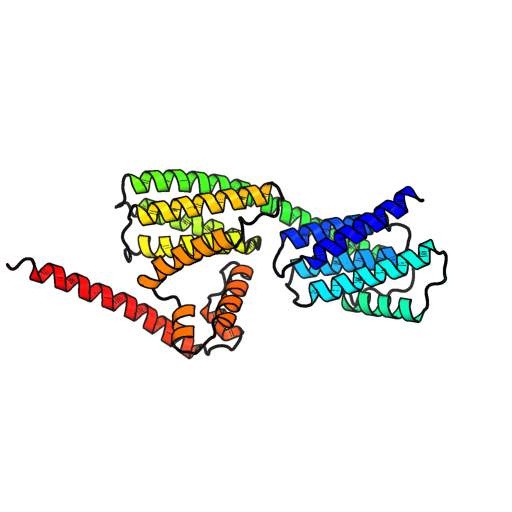TOM 2482 C CA . ASP A 1 313 ? 26.412 -2.449 11.064 1.00 89.94 313 ASP A CA 1
ATOM 2483 C C . ASP A 1 313 ? 26.474 -1.538 9.832 1.00 89.94 313 ASP A C 1
ATOM 2485 O O . ASP A 1 313 ? 26.550 -1.969 8.680 1.00 89.94 313 ASP A O 1
ATOM 2489 N N . LYS A 1 314 ? 26.554 -0.222 10.067 1.00 87.94 314 LYS A N 1
ATOM 2490 C CA . LYS A 1 314 ? 26.639 0.783 8.991 1.00 87.94 314 LYS A CA 1
ATOM 2491 C C . LYS A 1 314 ? 27.793 0.527 8.009 1.00 87.94 314 LYS A C 1
ATOM 2493 O O . LYS A 1 314 ? 27.649 0.779 6.817 1.00 87.94 314 LYS A O 1
ATOM 2498 N N . LYS A 1 315 ? 28.924 0.004 8.499 1.00 87.88 315 LYS A N 1
ATOM 2499 C CA . LYS A 1 315 ? 30.071 -0.361 7.651 1.00 87.88 315 LYS A CA 1
ATOM 2500 C C . LYS A 1 315 ? 29.725 -1.473 6.663 1.00 87.88 315 LYS A C 1
ATOM 2502 O O . LYS A 1 315 ? 30.107 -1.381 5.503 1.00 87.88 315 LYS A O 1
ATOM 2507 N N . GLU A 1 316 ? 28.982 -2.482 7.106 1.00 86.69 316 GLU A N 1
ATOM 2508 C CA . GLU A 1 316 ? 28.581 -3.613 6.267 1.00 86.69 316 GLU A CA 1
ATOM 2509 C C . GLU A 1 316 ? 27.614 -3.151 5.170 1.00 86.69 316 GLU A C 1
ATOM 2511 O O . GLU A 1 316 ? 27.755 -3.537 4.010 1.00 86.69 316 GLU A O 1
ATOM 2516 N N . VAL A 1 317 ? 26.693 -2.238 5.500 1.00 85.94 317 VAL A N 1
ATOM 2517 C CA . VAL A 1 317 ? 25.796 -1.608 4.516 1.00 85.94 317 VAL A CA 1
ATOM 2518 C C . VAL A 1 317 ? 26.582 -0.827 3.458 1.00 85.94 317 VAL A C 1
ATOM 2520 O O . VAL A 1 317 ? 26.320 -0.978 2.262 1.00 85.94 317 VAL A O 1
ATOM 2523 N N . ASP A 1 318 ? 27.563 -0.019 3.867 1.00 86.44 318 ASP A N 1
ATOM 2524 C CA . ASP A 1 318 ? 28.396 0.766 2.946 1.00 86.44 318 ASP A CA 1
ATOM 2525 C C . ASP A 1 318 ? 29.250 -0.135 2.029 1.00 86.44 318 ASP A C 1
ATOM 2527 O O . ASP A 1 318 ? 29.391 0.132 0.827 1.00 86.44 318 ASP A O 1
ATOM 2531 N N . GLU A 1 319 ? 29.778 -1.243 2.557 1.00 85.81 319 GLU A N 1
ATOM 2532 C CA . GLU A 1 319 ? 30.500 -2.255 1.778 1.00 85.81 319 GLU A CA 1
ATOM 2533 C C . GLU A 1 319 ? 29.592 -2.928 0.740 1.00 85.81 319 GLU A C 1
ATOM 2535 O O . GLU A 1 319 ? 29.992 -3.078 -0.419 1.00 85.81 319 GLU A O 1
ATOM 2540 N N . ILE A 1 320 ? 28.359 -3.281 1.113 1.00 85.50 320 ILE A N 1
ATOM 2541 C CA . ILE A 1 320 ? 27.366 -3.885 0.212 1.00 85.50 320 ILE A CA 1
ATOM 2542 C C . ILE A 1 320 ? 26.956 -2.916 -0.897 1.00 85.50 320 ILE A C 1
ATOM 2544 O O . ILE A 1 320 ? 26.943 -3.297 -2.067 1.00 85.50 320 ILE A O 1
ATOM 2548 N N . LEU A 1 321 ? 26.690 -1.651 -0.563 1.00 83.00 321 LEU A N 1
ATOM 2549 C CA . LEU A 1 321 ? 26.369 -0.608 -1.543 1.00 83.00 321 LEU A CA 1
ATOM 2550 C C . LEU A 1 321 ? 27.504 -0.394 -2.549 1.00 83.00 321 LEU A C 1
ATOM 2552 O O . LEU A 1 321 ? 27.259 -0.130 -3.729 1.00 83.00 321 LEU A O 1
ATOM 2556 N N . THR A 1 322 ? 28.750 -0.512 -2.092 1.00 81.44 322 THR A N 1
ATOM 2557 C CA . THR A 1 322 ? 29.931 -0.403 -2.953 1.00 81.44 322 THR A CA 1
ATOM 2558 C C . THR A 1 322 ? 30.039 -1.604 -3.895 1.00 81.44 322 THR A C 1
ATOM 2560 O O . THR A 1 322 ? 30.237 -1.412 -5.094 1.00 81.44 322 THR A O 1
ATOM 2563 N N . HIS A 1 323 ? 29.824 -2.824 -3.391 1.00 77.56 323 HIS A N 1
ATOM 2564 C CA . HIS A 1 323 ? 29.815 -4.042 -4.210 1.00 77.56 323 HIS A CA 1
ATOM 2565 C C . HIS A 1 323 ? 28.680 -4.042 -5.244 1.00 77.56 323 HIS A C 1
ATOM 2567 O O . HIS A 1 323 ? 28.928 -4.346 -6.407 1.00 77.56 323 HIS A O 1
ATOM 2573 N N . GLN A 1 324 ? 27.467 -3.628 -4.861 1.00 79.38 324 GLN A N 1
ATOM 2574 C CA . GLN A 1 324 ? 26.322 -3.520 -5.772 1.00 79.38 324 GLN A CA 1
ATOM 2575 C C . GLN A 1 324 ? 26.598 -2.529 -6.917 1.00 79.38 324 GLN A C 1
ATOM 2577 O O . GLN A 1 324 ? 26.209 -2.763 -8.057 1.00 79.38 324 GLN A O 1
ATOM 2582 N N . LYS A 1 325 ? 27.285 -1.409 -6.641 1.00 72.62 325 LYS A N 1
ATOM 2583 C CA . LYS A 1 325 ? 27.691 -0.445 -7.680 1.00 72.62 325 LYS A CA 1
ATOM 2584 C C . LYS A 1 325 ? 28.775 -0.990 -8.610 1.00 72.62 325 LYS A C 1
ATOM 2586 O O . LYS A 1 325 ? 28.783 -0.629 -9.781 1.00 72.62 325 LYS A O 1
ATOM 2591 N N . GLN A 1 326 ? 29.689 -1.817 -8.104 1.00 66.44 326 GLN A N 1
ATOM 2592 C CA . GLN A 1 326 ? 30.778 -2.398 -8.896 1.00 66.44 326 GLN A CA 1
ATOM 2593 C C . GLN A 1 326 ? 30.307 -3.548 -9.789 1.00 66.44 326 GLN A C 1
ATOM 2595 O O . GLN A 1 326 ? 30.748 -3.623 -10.935 1.00 66.44 326 GLN A O 1
ATOM 2600 N N . SER A 1 327 ? 29.385 -4.397 -9.318 1.00 62.34 327 SER A N 1
ATOM 2601 C CA . SER A 1 327 ? 28.785 -5.441 -10.160 1.00 62.34 327 SER A CA 1
ATOM 2602 C C . SER A 1 327 ? 28.112 -4.826 -11.391 1.00 62.34 327 SER A C 1
ATOM 2604 O O . SER A 1 327 ? 28.374 -5.258 -12.504 1.00 62.34 327 SER A O 1
ATOM 2606 N N . LEU A 1 328 ? 27.409 -3.704 -11.208 1.00 58.59 328 LEU A N 1
ATOM 2607 C CA . LEU A 1 328 ? 26.776 -2.940 -12.289 1.00 58.59 328 LEU A CA 1
ATOM 2608 C C . LEU A 1 328 ? 27.754 -2.333 -13.320 1.00 58.59 328 LEU A C 1
ATOM 2610 O O . LEU A 1 328 ? 27.356 -2.092 -14.448 1.00 58.59 328 LEU A O 1
ATOM 2614 N N . GLN A 1 329 ? 29.013 -2.061 -12.956 1.00 53.44 329 GLN A N 1
ATOM 2615 C CA . GLN A 1 329 ? 30.024 -1.494 -13.873 1.00 53.44 329 GLN A CA 1
ATOM 2616 C C . GLN A 1 329 ? 30.833 -2.559 -14.626 1.00 53.44 329 GLN A C 1
ATOM 2618 O O . GLN A 1 329 ? 31.604 -2.236 -15.533 1.00 53.44 329 GLN A O 1
ATOM 2623 N N . THR A 1 330 ? 30.743 -3.821 -14.204 1.00 47.84 330 THR A N 1
ATOM 2624 C CA . THR A 1 330 ? 31.544 -4.906 -14.784 1.00 47.84 330 THR A CA 1
ATOM 2625 C C . THR A 1 330 ? 30.859 -5.485 -16.024 1.00 47.84 330 THR A C 1
ATOM 2627 O O . THR A 1 330 ? 31.551 -5.805 -16.991 1.00 47.84 330 THR A O 1
ATOM 2630 N N . ASP A 1 331 ? 29.523 -5.491 -16.044 1.00 45.84 331 ASP A N 1
ATOM 2631 C CA . ASP A 1 331 ? 28.714 -5.918 -17.193 1.00 45.84 331 ASP A CA 1
ATOM 2632 C C . ASP A 1 331 ? 28.823 -4.932 -18.379 1.00 45.84 331 ASP A C 1
ATOM 2634 O O . ASP A 1 331 ? 29.002 -5.360 -19.518 1.00 45.84 331 ASP A O 1
ATOM 2638 N N . GLU A 1 332 ? 28.923 -3.617 -18.117 1.00 41.62 332 GLU A N 1
ATOM 2639 C CA . GLU A 1 332 ? 29.173 -2.579 -19.144 1.00 41.62 332 GLU A CA 1
ATOM 2640 C C . GLU A 1 332 ? 30.492 -2.789 -19.923 1.00 41.62 332 GLU A C 1
ATOM 2642 O O . GLU A 1 332 ? 30.634 -2.360 -21.071 1.00 41.62 332 GLU A O 1
ATOM 2647 N N . LYS A 1 333 ? 31.494 -3.443 -19.317 1.00 36.28 333 LYS A N 1
ATOM 2648 C CA . LYS A 1 333 ? 32.795 -3.697 -19.964 1.00 36.28 333 LYS A CA 1
ATOM 2649 C C . LYS A 1 333 ? 32.840 -4.995 -20.762 1.00 36.28 333 LYS A C 1
ATOM 2651 O O . LYS A 1 333 ? 33.736 -5.128 -21.595 1.00 36.28 333 LYS A O 1
ATOM 2656 N N . GLN A 1 334 ? 31.932 -5.940 -20.520 1.00 36.97 334 GLN A N 1
ATOM 2657 C CA . GLN A 1 334 ? 31.899 -7.201 -21.265 1.00 36.97 334 GLN A CA 1
ATOM 2658 C C . GLN A 1 334 ? 31.109 -7.080 -22.576 1.00 36.97 334 GLN A C 1
ATOM 2660 O O . GLN A 1 334 ? 31.544 -7.649 -23.577 1.00 36.97 334 GLN A O 1
ATOM 2665 N N . GLU A 1 335 ? 30.054 -6.261 -22.635 1.00 38.44 335 GLU A N 1
ATOM 2666 C CA . GLU A 1 335 ? 29.321 -6.010 -23.890 1.00 38.44 335 GLU A CA 1
ATOM 2667 C C . GLU A 1 335 ? 30.122 -5.147 -24.884 1.00 38.44 335 GLU A C 1
ATOM 2669 O O . GLU A 1 335 ? 30.161 -5.445 -26.078 1.00 38.44 335 GLU A O 1
ATOM 2674 N N . GLY A 1 336 ? 30.896 -4.164 -24.405 1.00 33.38 336 GLY A N 1
ATOM 2675 C CA . GLY A 1 336 ? 31.722 -3.304 -25.267 1.00 33.38 336 GLY A CA 1
ATOM 2676 C C . GLY A 1 336 ? 32.919 -3.989 -25.953 1.00 33.38 336 GLY A C 1
ATOM 2677 O O . GLY A 1 336 ? 33.481 -3.431 -26.898 1.00 33.38 336 GLY A O 1
ATOM 2678 N N . TYR A 1 337 ? 33.322 -5.186 -25.508 1.00 37.66 337 TYR A N 1
ATOM 2679 C CA . TYR A 1 337 ? 34.401 -5.964 -26.140 1.00 37.66 337 TYR A CA 1
ATOM 2680 C C . TYR A 1 337 ? 33.896 -6.965 -27.194 1.00 37.66 337 TYR A C 1
ATOM 2682 O O . TYR A 1 337 ? 34.667 -7.327 -28.083 1.00 37.66 337 TYR A O 1
ATOM 2690 N N . SER A 1 338 ? 32.617 -7.362 -27.158 1.00 37.28 338 SER A N 1
ATOM 2691 C CA . SER A 1 338 ? 32.025 -8.269 -28.158 1.00 37.28 338 SER A CA 1
ATOM 2692 C C . SER A 1 338 ? 31.827 -7.583 -29.519 1.00 37.28 338 SER A C 1
ATOM 2694 O O . SER A 1 338 ? 32.116 -8.170 -30.565 1.00 37.28 338 SER A O 1
ATOM 2696 N N . ASP A 1 339 ? 31.438 -6.304 -29.524 1.00 42.44 339 ASP A N 1
ATOM 2697 C CA . ASP A 1 339 ? 31.156 -5.567 -30.767 1.00 42.44 339 ASP A CA 1
ATOM 2698 C C . ASP A 1 339 ? 32.418 -5.126 -31.531 1.00 42.44 339 ASP A C 1
ATOM 2700 O O . ASP A 1 339 ? 32.376 -4.909 -32.744 1.00 42.44 339 ASP A O 1
ATOM 2704 N N . GLN A 1 340 ? 33.581 -5.052 -30.871 1.00 38.22 340 GLN A N 1
ATOM 2705 C CA . GLN A 1 340 ? 34.843 -4.711 -31.544 1.00 38.22 340 GLN A CA 1
ATOM 2706 C C . GLN A 1 340 ? 35.549 -5.912 -32.197 1.00 38.22 340 GLN A C 1
ATOM 2708 O O . GLN A 1 340 ? 36.380 -5.709 -33.087 1.00 38.22 340 GLN A O 1
ATOM 2713 N N . GLU A 1 341 ? 35.209 -7.153 -31.829 1.00 38.38 341 GLU A N 1
ATOM 2714 C CA . GLU A 1 341 ? 35.763 -8.357 -32.472 1.00 38.38 341 GLU A CA 1
ATOM 2715 C C . GLU A 1 341 ? 34.946 -8.842 -33.682 1.00 38.38 341 GLU A C 1
ATOM 2717 O O . GLU A 1 341 ? 35.505 -9.510 -34.556 1.00 38.38 341 GLU A O 1
ATOM 2722 N N . GLN A 1 342 ? 33.674 -8.447 -33.819 1.00 41.09 342 GLN A N 1
ATOM 2723 C CA . GLN A 1 342 ? 32.867 -8.770 -35.008 1.00 41.09 342 GLN A CA 1
ATOM 2724 C C . GLN A 1 342 ? 33.084 -7.807 -36.190 1.00 41.09 342 GLN A C 1
ATOM 2726 O O . GLN A 1 342 ? 32.814 -8.173 -37.329 1.00 41.09 342 GLN A O 1
ATOM 2731 N N . ALA A 1 343 ? 33.673 -6.626 -35.969 1.00 42.31 343 ALA A N 1
ATOM 2732 C CA . ALA A 1 343 ? 34.024 -5.676 -37.034 1.00 42.31 343 ALA A CA 1
ATOM 2733 C C . ALA A 1 343 ? 35.390 -5.950 -37.713 1.00 42.31 343 ALA A C 1
ATOM 2735 O O . ALA A 1 343 ? 35.855 -5.148 -38.527 1.00 42.31 343 ALA A O 1
ATOM 2736 N N . LYS A 1 344 ? 36.065 -7.062 -37.377 1.00 43.91 344 LYS A N 1
ATOM 2737 C CA . LYS A 1 344 ? 37.382 -7.447 -37.928 1.00 43.91 344 LYS A CA 1
ATOM 2738 C C . LYS A 1 344 ? 37.429 -8.825 -38.603 1.00 43.91 344 LYS A C 1
ATOM 2740 O O . LYS A 1 344 ? 38.529 -9.341 -38.818 1.00 43.91 344 LYS A O 1
ATOM 2745 N N . LYS A 1 345 ? 36.289 -9.407 -38.980 1.00 38.97 345 LYS A N 1
ATOM 2746 C CA . LYS A 1 345 ? 36.253 -10.610 -39.826 1.00 38.97 345 LYS A CA 1
ATOM 2747 C C . LYS A 1 345 ? 35.548 -10.385 -41.148 1.00 38.97 345 LYS A C 1
ATOM 2749 O O . LYS A 1 345 ? 34.460 -9.777 -41.131 1.00 38.97 345 LYS A O 1
#

Sequence (345 aa):
MAKKTKKIEEVVYELSDLLLHFDSGDLIGLTDISVKAQELSKECEGKPIIHCISQSLVLLIEKEFKESNSDFVRIASTGVDYFIEANEAIEAKKEFPDWKKKRIADWVQSINPTIKICDDDAKEKISDASKLSKAESIIQSEHLAGFVSDAKDRLSRVEELLLLLDEDMGNLDFIKELFRIFHTIKGECGFLKLTTLGSLTHNIENLLDLLRSEKISVTTQVVDLLLRGLDYAKNMLQQIEENQINIENPTIIDSYVASLNNFTNETRPTIGSIMIQKGLISETEEQEILKQQAISGFKTRFGEIAVENKYVDKKEVDEILTHQKQSLQTDEKQEGYSDQEQAKK

pLDDT: mean 77.02, std 16.44, range [30.36, 97.75]

Secondary structure (DSSP, 8-state):
-HHHHHHHHHHHHHHHHHHHTPPTT-HHHHHHHHHHHHHHHHHTTT-HHHHHHHHHHHHHHHHHHHS--TTHHHHHHHHHHHHHHHHHHHHTTPPPPHHHHHHHHHHHHHH-TT---SSTTHHHHHHHHHHHHHHHHHHHHHHHHHHHHHHHHHHHHHHHHHHHHHH-TT-HHHHHHHHHHHHHHHHHHHHTT-HHHHHHHHHHHHHHHHHHTTSS---HHHHHHHHHHHHHHHHHHHHHHTT----STHHHHHHHHHHHHHHHHTTS--HHHHHHHTTSS-HHHHHHHHHHHHHTTT-S-HHHHHHHTTSS-HHHHHHHHHHHHHHHHHHHHHHHHHHHHHTT-

Radius of gyration: 26.05 Å; chains: 1; bounding box: 73×30×82 Å

Foldseek 3Di:
DVVLLVVLVVLLVVLLVLLVPDDFLPVLSLVVNLVSLVVNLVSCPPPPLLNLLSLLLNLLSLVCVVPTDPCSSVLSNVSSVLNVLVSVCVVVVHDDDVVSVVVSQVSSCVSPVVDRPDDDVNVVVSVVVVVVSVVVVVVLVVLLVVLLVVLVVLLVVLVVLLVVCVVPQPDLVSLVSLLVSLVVNLLSCLVSLVLLLNLLSVLLNLLSVCPNVVLDGRDPVNSVLSVVSSVLNNVSSVCSVVSHPPSDPVVVSVVSSVVSCVVVCVRFNDLLNLCVVVVLDDPVVQVVLSSVCSNNSVPADSLNSCVVVVSDPPVVSVVSVVVRVVVNVVVVVVVVVVVVVVVPD